Protein AF-0000000083257756 (afdb_homodimer)

Solvent-accessible surface area (backbone atoms only — not comparable to full-atom values): 11342 Å² total; per-residue (Å²): 94,25,42,33,39,52,36,60,43,96,88,67,47,74,39,34,37,35,38,31,44,44,38,65,85,50,61,92,63,40,44,35,52,24,33,16,52,46,39,35,53,54,15,42,52,51,23,34,37,69,72,38,74,39,78,57,47,75,48,68,46,92,77,52,36,35,40,35,41,32,60,56,86,82,60,53,69,69,39,36,52,52,41,49,51,43,51,52,33,38,50,46,22,50,49,52,49,27,74,77,38,52,90,43,29,48,80,43,76,120,93,25,42,32,39,51,35,62,44,97,88,67,48,76,38,36,37,35,39,32,44,45,39,64,85,52,60,90,63,39,42,36,51,23,33,17,52,47,39,34,53,54,17,42,52,51,22,34,37,70,74,39,75,38,79,57,48,75,48,68,46,92,78,52,35,34,40,35,40,32,59,57,87,80,60,54,69,70,38,36,52,51,42,46,51,42,52,52,32,39,49,46,23,50,49,53,50,26,73,79,39,52,90,43,32,46,81,43,77,120

pLDDT: mean 93.79, std 8.14, range [60.59, 98.88]

Foldseek 3Di:
DKEKEWDADPVGFTFWMKIFDLQQPDDDPLVVLSVQLCCLRVVLQVCLCVVLVFDWDWDADPSRGMIITGGDPPRDDPSSVVNRVSVVVSVVSNVVSCVVCVVNYDYHYD/DKEKEWDADPVGFTFWMKIFDLQQPDDPPLVVLSVQLCCLRVVLQVCLCVVLVFDWDWDADPSRGMIITGGDPPRDDPSSVVNRVSVVVSVVSNVVSCVVCVVNYDYHYD

Radius of gyration: 16.52 Å; Cα contacts (8 Å, |Δi|>4): 435; chains: 2; bounding box: 41×43×34 Å

Organism: NCBI:txid94136

Nearest PDB structures (foldseek):
  2idl-assembly1_A  TM=9.482E-01  e=4.234E-12  Streptococcus pneumoniae TIGR4
  7jvs-assembly1_D  TM=9.338E-01  e=6.218E-12  Staphylococcus aureus
  7kld-assembly1_B  TM=8.880E-01  e=2.894E-11  Staphylococcus aureus
  2g0j-assembly2_C  TM=8.989E-01  e=2.248E-10  Streptococcus mutans
  2g0i-assembly1_A  TM=9.006E-01  e=1.441E-09  Streptococcus mutans

Sequence (220 aa):
MIEVIEQRNSNGTIKGFQMSGHASSGPHGQDLVCAAASAVSFGTVNAIISMCECEPYIEQSEDGGFLKVSLPEQLSGERLNKAQTLLEGMFVSLETIERDYGQYINISKPMIEVIEQRNSNGTIKGFQMSGHASSGPHGQDLVCAAASAVSFGTVNAIISMCECEPYIEQSEDGGFLKVSLPEQLSGERLNKAQTLLEGMFVSLETIERDYGQYINISKP

Secondary structure (DSSP, 8-state):
-EEEEEEE-TTS-EEEEEEES-SS-SSTTHHHHHHHHHHHHHHHHHHHHHHS----EEEE-TTS-EEEEE--TT--HHHHHHHHHHHHHHHHHHHHHHHHHTTTEEEE--/-EEEEEEE-TTS-EEEEEEES-SS-SSTTHHHHHHHHHHHHHHHHHHHHHHS----EEEE-TTS-EEEEE--TT--HHHHHHHHHHHHHHHHHHHHHHHHHTTTEEEE--

Structure (mmCIF, N/CA/C/O backbone):
data_AF-0000000083257756-model_v1
#
loop_
_entity.id
_entity.type
_entity.pdbx_description
1 polymer 'Ribosomal processing cysteine protease Prp'
#
loop_
_atom_site.group_PDB
_atom_site.id
_atom_site.type_symbol
_atom_site.label_atom_id
_atom_site.label_alt_id
_atom_site.label_comp_id
_atom_site.label_asym_id
_atom_site.label_entity_id
_atom_site.label_seq_id
_atom_site.pdbx_PDB_ins_code
_atom_site.Cartn_x
_atom_site.Cartn_y
_atom_site.Cartn_z
_atom_site.occupancy
_atom_site.B_iso_or_equiv
_atom_site.auth_seq_id
_atom_site.auth_comp_id
_atom_site.auth_asym_id
_atom_site.auth_atom_id
_atom_site.pdbx_PDB_model_num
ATOM 1 N N . MET A 1 1 ? -12.102 -12.617 -10.578 1 90.69 1 MET A N 1
ATOM 2 C CA . MET A 1 1 ? -12.094 -11.164 -10.75 1 90.69 1 MET A CA 1
ATOM 3 C C . MET A 1 1 ? -12.211 -10.461 -9.398 1 90.69 1 MET A C 1
ATOM 5 O O . MET A 1 1 ? -13.062 -10.812 -8.586 1 90.69 1 MET A O 1
ATOM 9 N N . ILE A 1 2 ? -11.406 -9.578 -9.172 1 95 2 ILE A N 1
ATOM 10 C CA . ILE A 1 2 ? -11.453 -8.805 -7.93 1 95 2 ILE A CA 1
ATOM 11 C C . ILE A 1 2 ? -12.297 -7.555 -8.133 1 95 2 ILE A C 1
ATOM 13 O O . ILE A 1 2 ? -12.117 -6.824 -9.109 1 95 2 ILE A O 1
ATOM 17 N N . GLU A 1 3 ? -13.227 -7.324 -7.242 1 96.69 3 GLU A N 1
ATOM 18 C CA . GLU A 1 3 ? -14.047 -6.113 -7.25 1 96.69 3 GLU A CA 1
ATOM 19 C C . GLU A 1 3 ? -13.789 -5.262 -6.012 1 96.69 3 GLU A C 1
ATOM 21 O O . GLU A 1 3 ? -13.852 -5.758 -4.887 1 96.69 3 GLU A O 1
ATOM 26 N N . VAL A 1 4 ? -13.5 -4 -6.277 1 98.5 4 VAL A N 1
ATOM 27 C CA . VAL A 1 4 ? -13.312 -3.057 -5.18 1 98.5 4 VAL A CA 1
ATOM 28 C C . VAL A 1 4 ? -14.297 -1.896 -5.32 1 98.5 4 VAL A C 1
ATOM 30 O O . VAL A 1 4 ? -14.383 -1.274 -6.383 1 98.5 4 VAL A O 1
ATOM 33 N N . ILE A 1 5 ? -14.977 -1.598 -4.234 1 98.69 5 ILE A N 1
ATOM 34 C CA . ILE A 1 5 ? -15.953 -0.513 -4.238 1 98.69 5 ILE A CA 1
ATOM 35 C C . ILE A 1 5 ? -15.578 0.524 -3.184 1 98.69 5 ILE A C 1
ATOM 37 O O . ILE A 1 5 ? -15.484 0.207 -1.995 1 98.69 5 ILE A O 1
ATOM 41 N N . GLU A 1 6 ? -15.336 1.686 -3.648 1 98.75 6 GLU A N 1
ATOM 42 C CA . GLU A 1 6 ? -15.062 2.805 -2.752 1 98.75 6 GLU A CA 1
ATOM 43 C C . GLU A 1 6 ? -16.359 3.352 -2.143 1 98.75 6 GLU A C 1
ATOM 45 O O . GLU A 1 6 ? -17.375 3.469 -2.828 1 98.75 6 GLU A O 1
ATOM 50 N N . GLN A 1 7 ? -16.312 3.656 -0.86 1 98.12 7 GLN A N 1
ATOM 51 C CA . GLN A 1 7 ? -17.438 4.301 -0.183 1 98.12 7 GLN A CA 1
ATOM 52 C C . GLN A 1 7 ? -17.031 5.668 0.364 1 98.12 7 GLN A C 1
ATOM 54 O O . GLN A 1 7 ? -16.078 5.781 1.12 1 98.12 7 GLN A O 1
ATOM 59 N N . ARG A 1 8 ? -17.828 6.648 0.07 1 97.19 8 ARG A N 1
ATOM 60 C CA . ARG A 1 8 ? -17.531 8.008 0.504 1 97.19 8 ARG A CA 1
ATOM 61 C C . ARG A 1 8 ? -18.688 8.602 1.297 1 97.19 8 ARG A C 1
ATOM 63 O O . ARG A 1 8 ? -19.844 8.266 1.061 1 97.19 8 ARG A O 1
ATOM 70 N N . ASN A 1 9 ? -18.312 9.484 2.197 1 95.88 9 ASN A N 1
ATOM 71 C CA . ASN A 1 9 ? -19.297 10.305 2.898 1 95.88 9 ASN A CA 1
ATOM 72 C C . ASN A 1 9 ? -19.844 11.406 1.999 1 95.88 9 ASN A C 1
ATOM 74 O O . ASN A 1 9 ? -19.344 11.633 0.897 1 95.88 9 ASN A O 1
ATOM 78 N N . SER A 1 10 ? -20.859 12.031 2.527 1 94.25 10 SER A N 1
ATOM 79 C CA . SER A 1 10 ? -21.516 13.094 1.768 1 94.25 10 SER A CA 1
ATOM 80 C C . SER A 1 10 ? -20.547 14.25 1.504 1 94.25 10 SER A C 1
ATOM 82 O O . SER A 1 10 ? -20.688 14.961 0.505 1 94.25 10 SER A O 1
ATOM 84 N N . ASN A 1 11 ? -19.562 14.43 2.33 1 92.62 11 ASN A N 1
ATOM 85 C CA . ASN A 1 11 ? -18.625 15.523 2.174 1 92.62 11 ASN A CA 1
ATOM 86 C C . ASN A 1 11 ? -17.453 15.141 1.265 1 92.62 11 ASN A C 1
ATOM 88 O O . ASN A 1 11 ? -16.5 15.906 1.103 1 92.62 11 ASN A O 1
ATOM 92 N N . GLY A 1 12 ? -17.453 13.898 0.764 1 94.44 12 GLY A N 1
ATOM 93 C CA . GLY A 1 12 ? -16.469 13.5 -0.242 1 94.44 12 GLY A CA 1
ATOM 94 C C . GLY A 1 12 ? -15.32 12.703 0.328 1 94.44 12 GLY A C 1
ATOM 95 O O . GLY A 1 12 ? -14.492 12.18 -0.42 1 94.44 12 GLY A O 1
ATOM 96 N N . THR A 1 13 ? -15.258 12.578 1.686 1 95.75 13 THR A N 1
ATOM 97 C CA . THR A 1 13 ? -14.172 11.812 2.287 1 95.75 13 THR A CA 1
ATOM 98 C C . THR A 1 13 ? -14.453 10.312 2.203 1 95.75 13 THR A C 1
ATOM 100 O O . THR A 1 13 ? -15.617 9.898 2.182 1 95.75 13 THR A O 1
ATOM 103 N N . ILE A 1 14 ? -13.391 9.586 2.133 1 98.12 14 ILE A N 1
ATOM 104 C CA . ILE A 1 14 ? -13.555 8.141 2.059 1 98.12 14 ILE A CA 1
ATOM 105 C C . ILE A 1 14 ? -14.016 7.605 3.412 1 98.12 14 ILE A C 1
ATOM 107 O O . ILE A 1 14 ? -13.367 7.828 4.434 1 98.12 14 ILE A O 1
ATOM 111 N N . LYS A 1 15 ? -15.102 6.887 3.387 1 97.62 15 LYS A N 1
ATOM 112 C CA . LYS A 1 15 ? -15.664 6.27 4.582 1 97.62 15 LYS A CA 1
ATOM 113 C C . LYS A 1 15 ? -15.148 4.848 4.762 1 97.62 15 LYS A C 1
ATOM 115 O O . LYS A 1 15 ? -15.047 4.355 5.891 1 97.62 15 LYS A O 1
ATOM 120 N N . GLY A 1 16 ? -14.883 4.199 3.643 1 98.31 16 GLY A N 1
ATOM 121 C CA . GLY A 1 16 ? -14.453 2.811 3.635 1 98.31 16 GLY A CA 1
ATOM 122 C C . GLY A 1 16 ? -14.414 2.207 2.244 1 98.31 16 GLY A C 1
ATOM 123 O O . GLY A 1 16 ? -14.336 2.93 1.249 1 98.31 16 GLY A O 1
ATOM 124 N N . PHE A 1 17 ? -14.344 0.874 2.201 1 98.75 17 PHE A N 1
ATOM 125 C CA . PHE A 1 17 ? -14.336 0.151 0.936 1 98.75 17 PHE A CA 1
ATOM 126 C C . PHE A 1 17 ? -14.727 -1.307 1.142 1 98.75 17 PHE A C 1
ATOM 128 O O . PHE A 1 17 ? -14.789 -1.783 2.275 1 98.75 17 PHE A O 1
ATOM 135 N N . GLN A 1 18 ? -15.008 -1.915 0.053 1 98.19 18 GLN A N 1
ATOM 136 C CA . GLN A 1 18 ? -15.227 -3.357 0.021 1 98.19 18 GLN A CA 1
ATOM 137 C C . GLN A 1 18 ? -14.438 -4.008 -1.113 1 98.19 18 GLN A C 1
ATOM 139 O O . GLN A 1 18 ? -14.273 -3.418 -2.182 1 98.19 18 GLN A O 1
ATOM 144 N N . MET A 1 19 ? -14 -5.184 -0.877 1 97.62 19 MET A N 1
ATOM 145 C CA . MET A 1 19 ? -13.258 -5.965 -1.863 1 97.62 19 MET A CA 1
ATOM 146 C C . MET A 1 19 ? -13.727 -7.414 -1.88 1 97.62 19 MET A C 1
ATOM 148 O O . MET A 1 19 ? -13.945 -8.016 -0.825 1 97.62 19 MET A O 1
ATOM 152 N N . SER A 1 20 ? -13.938 -7.949 -3.035 1 95.44 20 SER A N 1
ATOM 153 C CA . SER A 1 20 ? -14.328 -9.344 -3.195 1 95.44 20 SER A CA 1
ATOM 154 C C . SER A 1 20 ? -13.609 -9.992 -4.375 1 95.44 20 SER A C 1
ATOM 156 O O . SER A 1 20 ? -13.07 -9.297 -5.238 1 95.44 20 SER A O 1
ATOM 158 N N . GLY A 1 21 ? -13.492 -11.398 -4.289 1 92.69 21 GLY A N 1
ATOM 159 C CA . GLY A 1 21 ? -12.945 -12.141 -5.414 1 92.69 21 GLY A CA 1
ATOM 160 C C . GLY A 1 21 ? -11.438 -12.289 -5.359 1 92.69 21 GLY A C 1
ATOM 161 O O . GLY A 1 21 ? -10.812 -12.695 -6.344 1 92.69 21 GLY A O 1
ATOM 162 N N . HIS A 1 22 ? -10.82 -11.938 -4.293 1 88.81 22 HIS A N 1
ATOM 163 C CA . HIS A 1 22 ? -9.367 -11.945 -4.199 1 88.81 22 HIS A CA 1
ATOM 164 C C . HIS A 1 22 ? -8.859 -13.258 -3.6 1 88.81 22 HIS A C 1
ATOM 166 O O . HIS A 1 22 ? -7.66 -13.414 -3.365 1 88.81 22 HIS A O 1
ATOM 172 N N . ALA A 1 23 ? -9.867 -14.188 -3.322 1 82 23 ALA A N 1
ATOM 173 C CA . ALA A 1 23 ? -9.414 -15.492 -2.848 1 82 23 ALA A CA 1
ATOM 174 C C . ALA A 1 23 ? -8.922 -16.359 -4.008 1 82 23 ALA A C 1
ATOM 176 O O . ALA A 1 23 ? -9.422 -16.25 -5.129 1 82 23 ALA A O 1
ATOM 177 N N . SER A 1 24 ? -7.625 -16.891 -4.109 1 64.44 24 SER A N 1
ATOM 178 C CA . SER A 1 24 ? -6.625 -17.5 -4.984 1 64.44 24 SER A CA 1
ATOM 179 C C . SER A 1 24 ? -7.266 -18.469 -5.969 1 64.44 24 SER A C 1
ATOM 181 O O . SER A 1 24 ? -6.57 -19.094 -6.773 1 64.44 24 SER A O 1
ATOM 183 N N . SER A 1 25 ? -8.484 -18.766 -6.055 1 60.91 25 SER A N 1
ATOM 184 C CA . SER A 1 25 ? -8.867 -19.906 -6.891 1 60.91 25 SER A CA 1
ATOM 185 C C . SER A 1 25 ? -8.945 -19.5 -8.359 1 60.91 25 SER A C 1
ATOM 187 O O . SER A 1 25 ? -9.453 -20.266 -9.188 1 60.91 25 SER A O 1
ATOM 189 N N . GLY A 1 26 ? -8.047 -18.594 -8.672 1 60.66 26 GLY A N 1
ATOM 190 C CA . GLY A 1 26 ? -8.391 -18.188 -10.031 1 60.66 26 GLY A CA 1
ATOM 191 C C . GLY A 1 26 ? -7.355 -18.594 -11.055 1 60.66 26 GLY A C 1
ATOM 192 O O . GLY A 1 26 ? -6.449 -19.375 -10.758 1 60.66 26 GLY A O 1
ATOM 193 N N . PRO A 1 27 ? -7.629 -18.391 -12.312 1 66.56 27 PRO A N 1
ATOM 194 C CA . PRO A 1 27 ? -6.734 -18.656 -13.438 1 66.56 27 PRO A CA 1
ATOM 195 C C . PRO A 1 27 ? -5.312 -18.156 -13.195 1 66.56 27 PRO A C 1
ATOM 197 O O . PRO A 1 27 ? -5.07 -17.406 -12.25 1 66.56 27 PRO A O 1
ATOM 200 N N . HIS A 1 28 ? -4.465 -18.641 -14.062 1 66 28 HIS A N 1
ATOM 201 C CA . HIS A 1 28 ? -3.064 -18.25 -14 1 66 28 HIS A CA 1
ATOM 202 C C . HIS A 1 28 ? -2.93 -16.719 -13.961 1 66 28 HIS A C 1
ATOM 204 O O . HIS A 1 28 ? -3.541 -16.016 -14.766 1 66 28 HIS A O 1
ATOM 210 N N . GLY A 1 29 ? -2.207 -16.125 -13.117 1 77.19 29 GLY A N 1
ATOM 211 C CA . GLY A 1 29 ? -1.964 -14.695 -13.023 1 77.19 29 GLY A CA 1
ATOM 212 C C . GLY A 1 29 ? -2.873 -14 -12.023 1 77.19 29 GLY A C 1
ATOM 213 O O . GLY A 1 29 ? -2.539 -12.93 -11.508 1 77.19 29 GLY A O 1
ATOM 214 N N . GLN A 1 30 ? -3.994 -14.656 -11.93 1 86.75 30 GLN A N 1
ATOM 215 C CA . GLN A 1 30 ? -4.93 -14.023 -11 1 86.75 30 GLN A CA 1
ATOM 216 C C . GLN A 1 30 ? -4.395 -14.055 -9.57 1 86.75 30 GLN A C 1
ATOM 218 O O . GLN A 1 30 ? -4.629 -13.125 -8.797 1 86.75 30 GLN A O 1
ATOM 223 N N . ASP A 1 31 ? -3.613 -15.094 -9.352 1 89.94 31 ASP A N 1
ATOM 224 C CA . ASP A 1 31 ? -3.053 -15.242 -8.008 1 89.94 31 ASP A CA 1
ATOM 225 C C . ASP A 1 31 ? -2.094 -14.102 -7.684 1 89.94 31 ASP A C 1
ATOM 227 O O . ASP A 1 31 ? -2.027 -13.641 -6.543 1 89.94 31 ASP A O 1
ATOM 231 N N . LEU A 1 32 ? -1.397 -13.586 -8.742 1 91.38 32 LEU A N 1
ATOM 232 C CA . LEU A 1 32 ? -0.468 -12.477 -8.547 1 91.38 32 LEU A CA 1
ATOM 233 C C . LEU A 1 32 ? -1.219 -11.188 -8.258 1 91.38 32 LEU A C 1
ATOM 235 O O . LEU A 1 32 ? -0.825 -10.414 -7.375 1 91.38 32 LEU A O 1
ATOM 239 N N . VAL A 1 33 ? -2.301 -10.992 -9.008 1 94.62 33 VAL A N 1
ATOM 240 C CA . VAL A 1 33 ? -3.098 -9.781 -8.844 1 94.62 33 VAL A CA 1
ATOM 241 C C . VAL A 1 33 ? -3.814 -9.812 -7.496 1 94.62 33 VAL A C 1
ATOM 243 O O . VAL A 1 33 ? -3.908 -8.789 -6.812 1 94.62 33 VAL A O 1
ATOM 246 N N . CYS A 1 34 ? -4.246 -10.953 -7.098 1 94.56 34 CYS A N 1
ATOM 247 C CA . CYS A 1 34 ? -4.859 -11.102 -5.785 1 94.56 34 CYS A CA 1
ATOM 248 C C . CYS A 1 34 ? -3.871 -10.766 -4.676 1 94.56 34 CYS A C 1
ATOM 250 O O . CYS A 1 34 ? -4.215 -10.055 -3.727 1 94.56 34 CYS A O 1
ATOM 252 N N . ALA A 1 35 ? -2.668 -11.328 -4.773 1 93.69 35 ALA A N 1
ATOM 253 C CA . ALA A 1 35 ? -1.633 -11.047 -3.783 1 93.69 35 ALA A CA 1
ATOM 254 C C . ALA A 1 35 ? -1.337 -9.555 -3.705 1 93.69 35 ALA A C 1
ATOM 256 O O . ALA A 1 35 ? -1.219 -9 -2.611 1 93.69 35 ALA A O 1
ATOM 257 N N . ALA A 1 36 ? -1.233 -8.922 -4.855 1 95.81 36 ALA A N 1
ATOM 258 C CA . ALA A 1 36 ? -0.97 -7.484 -4.941 1 95.81 36 ALA A CA 1
ATOM 259 C C . ALA A 1 36 ? -2.09 -6.68 -4.285 1 95.81 36 ALA A C 1
ATOM 261 O O . ALA A 1 36 ? -1.841 -5.875 -3.389 1 95.81 36 ALA A O 1
ATOM 262 N N . ALA A 1 37 ? -3.307 -6.926 -4.691 1 97.31 37 ALA A N 1
ATOM 263 C CA . ALA A 1 37 ? -4.457 -6.184 -4.188 1 97.31 37 ALA A CA 1
ATOM 264 C C . ALA A 1 37 ? -4.648 -6.418 -2.691 1 97.31 37 ALA A C 1
ATOM 266 O O . ALA A 1 37 ? -4.961 -5.488 -1.946 1 97.31 37 ALA A O 1
ATOM 267 N N . SER A 1 38 ? -4.453 -7.641 -2.215 1 96.12 38 SER A N 1
ATOM 268 C CA . SER A 1 38 ? -4.59 -7.965 -0.798 1 96.12 38 SER A CA 1
ATOM 269 C C . SER A 1 38 ? -3.533 -7.25 0.037 1 96.12 38 SER A C 1
ATOM 271 O O . SER A 1 38 ? -3.84 -6.699 1.097 1 96.12 38 SER A O 1
ATOM 273 N N . ALA A 1 39 ? -2.338 -7.262 -0.448 1 97.38 39 ALA A N 1
ATOM 274 C CA . ALA A 1 39 ? -1.254 -6.609 0.281 1 97.38 39 ALA A CA 1
ATOM 275 C C . ALA A 1 39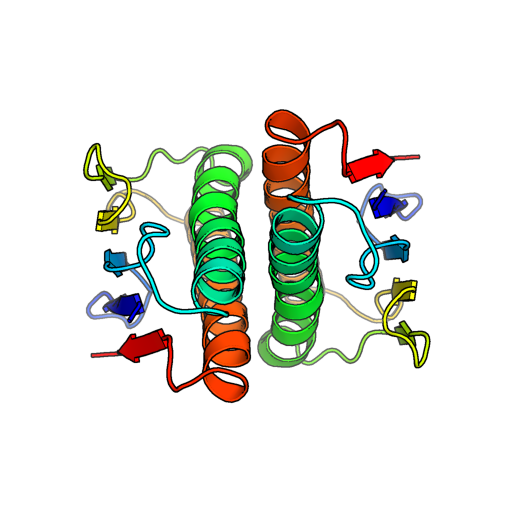 ? -1.511 -5.113 0.423 1 97.38 39 ALA A C 1
ATOM 277 O O . ALA A 1 39 ? -1.292 -4.539 1.492 1 97.38 39 ALA A O 1
ATOM 278 N N . VAL A 1 40 ? -1.993 -4.504 -0.634 1 98.62 40 VAL A N 1
ATOM 279 C CA . VAL A 1 40 ? -2.283 -3.072 -0.625 1 98.62 40 VAL A CA 1
ATOM 280 C C . VAL A 1 40 ? -3.438 -2.785 0.332 1 98.62 40 VAL A C 1
ATOM 282 O O . VAL A 1 40 ? -3.338 -1.906 1.191 1 98.62 40 VAL A O 1
ATOM 285 N N . SER A 1 41 ? -4.516 -3.541 0.27 1 98.44 41 SER A N 1
ATOM 286 C CA . SER A 1 41 ? -5.723 -3.27 1.047 1 98.44 41 SER A CA 1
ATOM 287 C C . SER A 1 41 ? -5.52 -3.615 2.518 1 98.44 41 SER A C 1
ATOM 289 O O . SER A 1 41 ? -5.75 -2.779 3.395 1 98.44 41 SER A O 1
ATOM 291 N N . PHE A 1 42 ? -5.004 -4.828 2.822 1 97.44 42 PHE A N 1
ATOM 292 C CA . PHE A 1 42 ? -4.785 -5.223 4.207 1 97.44 42 PHE A CA 1
ATOM 293 C C . PHE A 1 42 ? -3.668 -4.391 4.836 1 97.44 42 PHE A C 1
ATOM 295 O O . PHE A 1 42 ? -3.736 -4.043 6.016 1 97.44 42 PHE A O 1
ATOM 302 N N . GLY A 1 43 ? -2.684 -4.172 4.043 1 98.38 43 GLY A N 1
ATOM 303 C CA . GLY A 1 43 ? -1.617 -3.312 4.535 1 98.38 43 GLY A CA 1
ATOM 304 C C . GLY A 1 43 ? -2.105 -1.941 4.965 1 98.38 43 GLY A C 1
ATOM 305 O O . GLY A 1 43 ? -1.698 -1.432 6.008 1 98.38 43 GLY A O 1
ATOM 306 N N . THR A 1 44 ? -2.939 -1.328 4.129 1 98.81 44 THR A N 1
ATOM 307 C CA . THR A 1 44 ? -3.488 -0.015 4.449 1 98.81 44 THR A CA 1
ATOM 308 C C . THR A 1 44 ? -4.328 -0.075 5.723 1 98.81 44 THR A C 1
ATOM 310 O O . THR A 1 44 ? -4.23 0.805 6.578 1 98.81 44 THR A O 1
ATOM 313 N N . VAL A 1 45 ? -5.129 -1.087 5.898 1 98.56 45 VAL A N 1
ATOM 314 C CA . VAL A 1 45 ? -5.957 -1.243 7.09 1 98.56 45 VAL A CA 1
ATOM 315 C C . VAL A 1 45 ? -5.066 -1.353 8.328 1 98.56 45 VAL A C 1
ATOM 317 O O . VAL A 1 45 ? -5.312 -0.694 9.336 1 98.56 45 VAL A O 1
ATOM 320 N N . ASN A 1 46 ? -4.031 -2.143 8.258 1 98.25 46 ASN A N 1
ATOM 321 C CA . ASN A 1 46 ? -3.105 -2.281 9.375 1 98.25 46 ASN A CA 1
ATOM 322 C C . ASN A 1 46 ? -2.402 -0.963 9.688 1 98.25 46 ASN A C 1
ATOM 324 O O . ASN A 1 46 ? -2.139 -0.654 10.852 1 98.25 46 ASN A O 1
ATOM 328 N N . ALA A 1 47 ? -2.051 -0.235 8.602 1 98.69 47 ALA A N 1
ATOM 329 C CA . ALA A 1 47 ? -1.438 1.076 8.797 1 98.69 47 ALA A CA 1
ATOM 330 C C . ALA A 1 47 ? -2.385 2.02 9.531 1 98.69 47 ALA A C 1
ATOM 332 O O . ALA A 1 47 ? -1.968 2.758 10.43 1 98.69 47 ALA A O 1
ATOM 333 N N . ILE A 1 48 ? -3.652 2.014 9.172 1 98.62 48 ILE A N 1
ATOM 334 C CA . ILE A 1 48 ? -4.645 2.865 9.82 1 98.62 48 ILE A CA 1
ATOM 335 C C . ILE A 1 48 ? -4.754 2.498 11.297 1 98.62 48 ILE A C 1
ATOM 337 O O . ILE A 1 48 ? -4.766 3.377 12.164 1 98.62 48 ILE A O 1
ATOM 341 N N . ILE A 1 49 ? -4.812 1.203 11.594 1 98.19 49 ILE A N 1
ATOM 342 C CA . ILE A 1 49 ? -4.934 0.728 12.969 1 98.19 49 ILE A CA 1
ATOM 343 C C . ILE A 1 49 ? -3.725 1.187 13.781 1 98.19 49 ILE A C 1
ATOM 345 O O . ILE A 1 49 ? -3.873 1.703 14.891 1 98.19 49 ILE A O 1
ATOM 349 N N . SER A 1 50 ? -2.592 1.04 13.234 1 97.5 50 SER A N 1
ATOM 350 C CA . SER A 1 50 ? -1.364 1.277 13.984 1 97.5 50 SER A CA 1
ATOM 351 C C . SER A 1 50 ? -1.045 2.768 14.07 1 97.5 50 SER A C 1
ATOM 353 O O . SER A 1 50 ? -0.614 3.258 15.109 1 97.5 50 SER A O 1
ATOM 355 N N . MET A 1 51 ? -1.276 3.506 13 1 97.5 51 MET A N 1
ATOM 356 C CA . MET A 1 51 ? -0.785 4.879 12.906 1 97.5 51 MET A CA 1
ATOM 357 C C . MET A 1 51 ? -1.852 5.871 13.352 1 97.5 51 MET A C 1
ATOM 359 O O . MET A 1 51 ? -1.532 6.98 13.781 1 97.5 51 MET A O 1
ATOM 363 N N . CYS A 1 52 ? -3.096 5.539 13.156 1 96.94 52 CYS A N 1
ATOM 364 C CA . CYS A 1 52 ? -4.172 6.477 13.461 1 96.94 52 CYS A CA 1
ATOM 365 C C . CYS A 1 52 ? -4.805 6.16 14.812 1 96.94 52 CYS A C 1
ATOM 367 O O . CYS A 1 52 ? -5.715 6.863 15.25 1 96.94 52 CYS A O 1
ATOM 369 N N . GLU A 1 53 ? -4.332 5.082 15.43 1 91.94 53 GLU A N 1
ATOM 370 C CA . GLU A 1 53 ? -4.914 4.648 16.703 1 91.94 53 GLU A CA 1
ATOM 371 C C . GLU A 1 53 ? -6.43 4.523 16.594 1 91.94 53 GLU A C 1
ATOM 373 O O . GLU A 1 53 ? -7.16 5.051 17.438 1 91.94 53 GLU A O 1
ATOM 378 N N . CYS A 1 54 ? -6.809 3.93 15.508 1 92.12 54 CYS A N 1
ATOM 379 C CA . CYS A 1 54 ? -8.211 3.752 15.141 1 92.12 54 CYS A CA 1
ATOM 380 C C . CYS A 1 54 ? -8.516 2.287 14.852 1 92.12 54 CYS A C 1
ATOM 382 O O . CYS A 1 54 ? -7.723 1.596 14.219 1 92.12 54 CYS A O 1
ATOM 384 N N . GLU A 1 55 ? -9.594 1.828 15.406 1 95.69 55 GLU A N 1
ATOM 385 C CA . GLU A 1 55 ? -10.07 0.494 15.062 1 95.69 55 GLU A CA 1
ATOM 386 C C . GLU A 1 55 ? -11.234 0.563 14.07 1 95.69 55 GLU A C 1
ATOM 388 O O . GLU A 1 55 ? -12.375 0.786 14.469 1 95.69 55 GLU A O 1
ATOM 393 N N . PRO A 1 56 ? -10.922 0.431 12.797 1 98.06 56 PRO A N 1
ATOM 394 C CA . PRO A 1 56 ? -12.023 0.423 11.836 1 98.06 56 PRO A CA 1
ATOM 395 C C . PRO A 1 56 ? -12.969 -0.758 12.031 1 98.06 56 PRO A C 1
ATOM 397 O O . PRO A 1 56 ? -12.617 -1.737 12.695 1 98.06 56 PRO A O 1
ATOM 400 N N . TYR A 1 57 ? -14.148 -0.611 11.453 1 98.12 57 TYR A N 1
ATOM 401 C CA . TYR A 1 57 ? -15.039 -1.763 11.336 1 98.12 57 TYR A CA 1
ATOM 402 C C . TYR A 1 57 ? -14.617 -2.662 10.18 1 98.12 57 TYR A C 1
ATOM 404 O O . TYR A 1 57 ? -14.477 -2.199 9.047 1 98.12 57 TYR A O 1
ATOM 412 N N . ILE A 1 58 ? -14.422 -3.92 10.5 1 97.88 58 ILE A N 1
ATOM 413 C CA . ILE A 1 58 ? -13.93 -4.844 9.484 1 97.88 58 ILE A CA 1
ATOM 414 C C . ILE A 1 58 ? -14.852 -6.055 9.398 1 97.88 58 ILE A C 1
ATOM 416 O O . ILE A 1 58 ? -15.141 -6.703 10.414 1 97.88 58 ILE A O 1
ATOM 420 N N . GLU A 1 59 ? -15.383 -6.293 8.258 1 97.25 59 GLU A N 1
ATOM 421 C CA . GLU A 1 59 ? -16.094 -7.523 7.926 1 97.25 59 GLU A CA 1
ATOM 422 C C . GLU A 1 59 ? -15.328 -8.344 6.895 1 97.25 59 GLU A C 1
ATOM 424 O O . GLU A 1 59 ? -14.992 -7.844 5.82 1 97.25 59 GLU A O 1
ATOM 429 N N . GLN A 1 60 ? -15.023 -9.555 7.25 1 94.62 60 GLN A N 1
ATOM 430 C CA . GLN A 1 60 ? -14.266 -10.414 6.348 1 94.62 60 GLN A CA 1
ATOM 431 C C . GLN A 1 60 ? -14.82 -11.836 6.352 1 94.62 60 GLN A C 1
ATOM 433 O O . GLN A 1 60 ? -15.234 -12.344 7.395 1 94.62 60 GLN A O 1
ATOM 438 N N . SE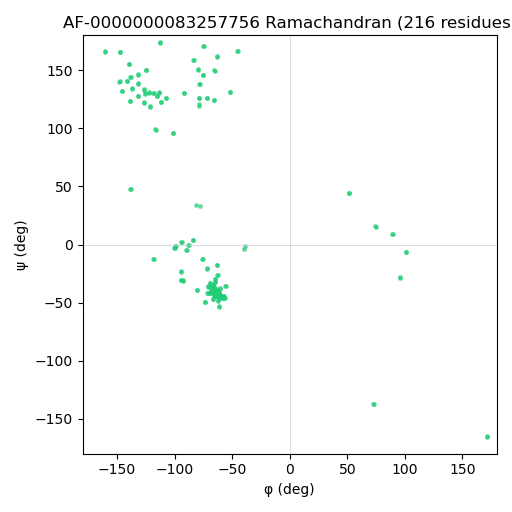R A 1 61 ? -14.766 -12.422 5.16 1 90.81 61 SER A N 1
ATOM 439 C CA . SER A 1 61 ? -15.18 -13.82 5.082 1 90.81 61 SER A CA 1
ATOM 440 C C . SER A 1 61 ? -14.039 -14.758 5.461 1 90.81 61 SER A C 1
ATOM 442 O O . SER A 1 61 ? -12.867 -14.414 5.297 1 90.81 61 SER A O 1
ATOM 444 N N . GLU A 1 62 ? -14.328 -15.961 5.844 1 81.69 62 GLU A N 1
ATOM 445 C CA . GLU A 1 62 ? -13.344 -16.938 6.293 1 81.69 62 GLU A CA 1
ATOM 446 C C . GLU A 1 62 ? -12.469 -17.406 5.137 1 81.69 62 GLU A C 1
ATOM 448 O O . GLU A 1 62 ? -11.281 -17.688 5.324 1 81.69 62 GLU A O 1
ATOM 453 N N . ASP A 1 63 ? -13.086 -17.453 3.963 1 79.38 63 ASP A N 1
ATOM 454 C CA . ASP A 1 63 ? -12.359 -17.969 2.812 1 79.38 63 ASP A CA 1
ATOM 455 C C . ASP A 1 63 ? -11.5 -16.891 2.164 1 79.38 63 ASP A C 1
ATOM 457 O O . ASP A 1 63 ? -10.789 -17.156 1.193 1 79.38 63 ASP A O 1
ATOM 461 N N . GLY A 1 64 ? -11.477 -15.766 2.729 1 76.38 64 GLY A N 1
ATOM 462 C CA . GLY A 1 64 ? -10.648 -14.672 2.238 1 76.38 64 GLY A CA 1
ATOM 463 C C . GLY A 1 64 ? -11.188 -14.031 0.975 1 76.38 64 GLY A C 1
ATOM 464 O O . GLY A 1 64 ? -10.477 -13.289 0.297 1 76.38 64 GLY A O 1
ATOM 465 N N . GLY A 1 65 ? -12.391 -14.25 0.644 1 86.56 65 GLY A N 1
ATOM 466 C CA . GLY A 1 65 ? -12.914 -13.773 -0.627 1 86.56 65 GLY A CA 1
ATOM 467 C C . GLY A 1 65 ? -13.711 -12.492 -0.501 1 86.56 65 GLY A C 1
ATOM 468 O O . GLY A 1 65 ? -14.273 -12.008 -1.486 1 86.56 65 GLY A O 1
ATOM 469 N N . PHE A 1 66 ? -13.836 -12.023 0.77 1 95.38 66 PHE A N 1
ATOM 470 C CA . PHE A 1 66 ? -14.617 -10.82 1.003 1 95.38 66 PHE A CA 1
ATOM 471 C C . PHE A 1 66 ? -14.023 -9.992 2.137 1 95.38 66 PHE A C 1
ATOM 473 O O . PHE A 1 66 ? -13.672 -10.539 3.188 1 95.38 66 PHE A O 1
ATOM 480 N N . LEU A 1 67 ? -13.836 -8.664 1.965 1 97.31 67 LEU A N 1
ATOM 481 C CA . LEU A 1 67 ? -13.344 -7.699 2.939 1 97.31 67 LEU A CA 1
ATOM 482 C C . LEU A 1 67 ? -14.133 -6.395 2.857 1 97.31 67 LEU A C 1
ATOM 484 O O . LEU A 1 67 ? -14.281 -5.816 1.776 1 97.31 67 LEU A O 1
ATOM 488 N N . LYS A 1 68 ? -14.711 -5.945 3.898 1 98.56 68 LYS A N 1
ATOM 489 C CA . LYS A 1 68 ? -15.367 -4.645 4.023 1 98.56 68 LYS A CA 1
ATOM 490 C C . LYS A 1 68 ? -14.82 -3.865 5.215 1 98.56 68 LYS A C 1
ATOM 492 O O . LYS A 1 68 ? -14.742 -4.395 6.328 1 98.56 68 LYS A O 1
ATOM 497 N N . VAL A 1 69 ? -14.445 -2.656 5.02 1 98.62 69 VAL A N 1
ATOM 498 C CA . VAL A 1 69 ? -13.836 -1.821 6.047 1 98.62 69 VAL A CA 1
ATOM 499 C C . VAL A 1 69 ? -14.523 -0.46 6.086 1 98.62 69 VAL A C 1
ATOM 501 O O . VAL A 1 69 ? -14.812 0.126 5.039 1 98.62 69 VAL A O 1
ATOM 504 N N . SER A 1 70 ? -14.773 0.063 7.262 1 98.44 70 SER A N 1
ATOM 505 C CA . SER A 1 70 ? -15.312 1.411 7.41 1 98.44 70 SER A CA 1
ATOM 506 C C . SER A 1 70 ? -14.68 2.131 8.594 1 98.44 70 SER A C 1
ATOM 508 O O . SER A 1 70 ? -14.461 1.531 9.648 1 98.44 70 SER A O 1
ATOM 510 N N . LEU A 1 71 ? -14.438 3.369 8.383 1 98.19 71 LEU A N 1
ATOM 511 C CA . LEU A 1 71 ? -13.891 4.188 9.461 1 98.19 71 LEU A CA 1
ATOM 512 C C . LEU A 1 71 ? -14.977 4.52 10.484 1 98.19 71 LEU A C 1
ATOM 514 O O . LEU A 1 71 ? -16.125 4.742 10.125 1 98.19 71 LEU A O 1
ATOM 518 N N . PRO A 1 72 ? -14.555 4.602 11.781 1 96.44 72 PRO A N 1
ATOM 519 C CA . PRO A 1 72 ? -15.516 5.066 12.781 1 96.44 72 PRO A CA 1
ATOM 520 C C . PRO A 1 72 ? -15.93 6.523 12.57 1 96.44 72 PRO A C 1
ATOM 522 O O . PRO A 1 72 ? -15.109 7.348 12.156 1 96.44 72 PRO A O 1
ATOM 525 N N . GLU A 1 73 ? -17.078 6.859 12.938 1 90.94 73 GLU A N 1
ATOM 526 C CA . GL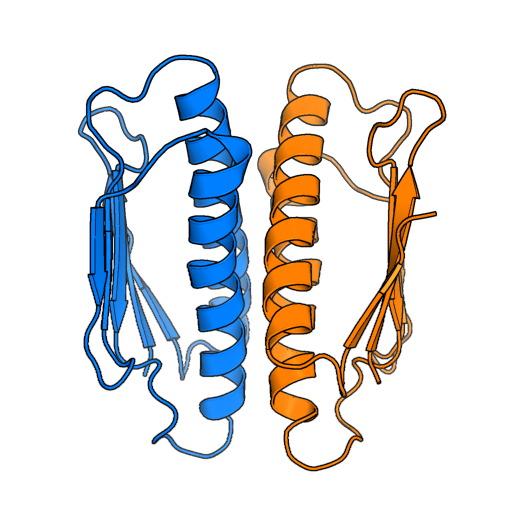U A 1 73 ? -17.609 8.195 12.727 1 90.94 73 GLU A CA 1
ATOM 527 C C . GLU A 1 73 ? -16.938 9.219 13.633 1 90.94 73 GLU A C 1
ATOM 529 O O . GLU A 1 73 ? -16.875 10.406 13.305 1 90.94 73 GLU A O 1
ATOM 534 N N . GLN A 1 74 ? -16.359 8.797 14.656 1 90.5 74 GLN A N 1
ATOM 535 C CA . GLN A 1 74 ? -15.812 9.719 15.648 1 90.5 74 GLN A CA 1
ATOM 536 C C . GLN A 1 74 ? -14.367 10.078 15.336 1 90.5 74 GLN A C 1
ATOM 538 O O . GLN A 1 74 ? -13.773 10.93 16 1 90.5 74 GLN A O 1
ATOM 543 N N . LEU A 1 75 ? -13.859 9.445 14.344 1 92.44 75 LEU A N 1
ATOM 544 C CA . LEU A 1 75 ? -12.492 9.766 13.961 1 92.44 75 LEU A CA 1
ATOM 545 C C . LEU A 1 75 ? -12.398 11.195 13.43 1 92.44 75 LEU A C 1
ATOM 547 O O . LEU A 1 75 ? -13.211 11.602 12.594 1 92.44 75 LEU A O 1
ATOM 551 N N . SER A 1 76 ? -11.523 12.008 14.016 1 91.5 76 SER A N 1
ATOM 552 C CA . SER A 1 76 ? -11.438 13.406 13.609 1 91.5 76 SER A CA 1
ATOM 553 C C . SER A 1 76 ? -10.008 13.938 13.727 1 91.5 76 SER A C 1
ATOM 555 O O . SER A 1 76 ? -9.117 13.219 14.18 1 91.5 76 SER A O 1
ATOM 557 N N . GLY A 1 77 ? -9.758 15.117 13.102 1 94.12 77 GLY A N 1
ATOM 558 C CA . GLY A 1 77 ? -8.484 15.797 13.25 1 94.12 77 GLY A CA 1
ATOM 559 C C . GLY A 1 77 ? -7.352 15.117 12.508 1 94.12 77 GLY A C 1
ATOM 560 O O . GLY A 1 77 ? -7.512 14.711 11.352 1 94.12 77 GLY A O 1
ATOM 561 N N . GLU A 1 78 ? -6.285 15.062 13.195 1 95.06 78 GLU A N 1
ATOM 562 C CA . GLU A 1 78 ? -5.062 14.555 12.578 1 95.06 78 GLU A CA 1
ATOM 563 C C . GLU A 1 78 ? -5.191 13.07 12.242 1 95.06 78 GLU A C 1
ATOM 565 O O . GLU A 1 78 ? -4.684 12.617 11.211 1 95.06 78 GLU A O 1
ATOM 570 N N .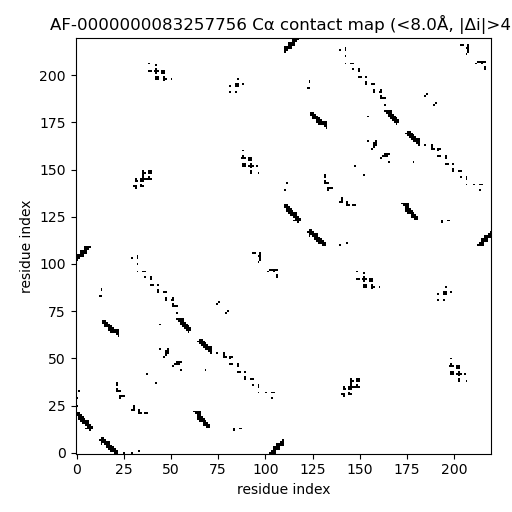 ARG A 1 79 ? -5.91 12.414 13.117 1 96.69 79 ARG A N 1
ATOM 571 C CA . ARG A 1 79 ? -6.082 10.984 12.891 1 96.69 79 ARG A CA 1
ATOM 572 C C . ARG A 1 79 ? -6.898 10.727 11.625 1 96.69 79 ARG A C 1
ATOM 574 O O . ARG A 1 79 ? -6.574 9.836 10.836 1 96.69 79 ARG A O 1
ATOM 581 N N . LEU A 1 80 ? -7.953 11.477 11.445 1 96.56 80 LEU A N 1
ATOM 582 C CA . LEU A 1 80 ? -8.773 11.352 10.242 1 96.56 80 LEU A CA 1
ATOM 583 C C . LEU A 1 80 ? -7.977 11.742 9 1 96.56 80 LEU A C 1
ATOM 585 O O . LEU A 1 80 ? -8.062 11.07 7.969 1 96.56 80 LEU A O 1
ATOM 589 N N . ASN A 1 81 ? -7.188 12.797 9.125 1 96.88 81 ASN A N 1
ATOM 590 C CA . ASN A 1 81 ? -6.371 13.242 7.996 1 96.88 81 ASN A CA 1
ATOM 591 C C . ASN A 1 81 ? -5.379 12.164 7.566 1 96.88 81 ASN A C 1
ATOM 593 O O . ASN A 1 81 ? -5.191 11.93 6.371 1 96.88 81 ASN A O 1
ATOM 597 N N . LYS A 1 82 ? -4.785 11.523 8.5 1 98.06 82 LYS A N 1
ATOM 598 C CA . LYS A 1 82 ? -3.852 10.438 8.219 1 98.06 82 LYS A CA 1
ATOM 599 C C . LYS A 1 82 ? -4.559 9.258 7.559 1 98.06 82 LYS A C 1
ATOM 601 O O . LYS A 1 82 ? -4.078 8.719 6.562 1 98.06 82 LYS A O 1
ATOM 606 N N . ALA A 1 83 ? -5.711 8.938 8.102 1 98.56 83 ALA A N 1
ATOM 607 C CA . ALA A 1 83 ? -6.48 7.828 7.543 1 98.56 83 ALA A CA 1
ATOM 608 C C . ALA A 1 83 ? -6.898 8.117 6.105 1 98.56 83 ALA A C 1
ATOM 610 O O . ALA A 1 83 ? -6.836 7.238 5.242 1 98.56 83 ALA A O 1
ATOM 611 N N . GLN A 1 84 ? -7.293 9.352 5.867 1 98.44 84 GLN A N 1
ATOM 612 C CA . GLN A 1 84 ? -7.699 9.742 4.52 1 98.44 84 GLN A CA 1
ATOM 613 C C . GLN A 1 84 ? -6.527 9.672 3.547 1 98.44 84 GLN A C 1
ATOM 615 O O . GLN A 1 84 ? -6.684 9.211 2.412 1 98.44 84 GLN A O 1
ATOM 620 N N . THR A 1 85 ? -5.375 10.078 3.996 1 98.81 85 THR A N 1
ATOM 621 C CA . THR A 1 85 ? -4.18 10 3.164 1 98.81 85 THR A CA 1
ATOM 622 C C . THR A 1 85 ? -3.85 8.555 2.82 1 98.81 85 THR A C 1
ATOM 624 O O . THR A 1 85 ? -3.568 8.234 1.665 1 98.81 85 THR A O 1
ATOM 627 N N . LEU A 1 86 ? -3.936 7.699 3.793 1 98.88 86 LEU A N 1
ATOM 628 C CA . LEU A 1 86 ? -3.633 6.285 3.604 1 98.88 86 LEU A CA 1
ATOM 629 C C . LEU A 1 86 ? -4.641 5.637 2.66 1 98.88 86 LEU A C 1
ATOM 631 O O . LEU A 1 86 ? -4.262 4.883 1.76 1 98.88 86 LEU A O 1
ATOM 635 N N . LEU A 1 87 ? -5.918 5.977 2.826 1 98.88 87 LEU A N 1
ATOM 636 C CA . LEU A 1 87 ? -6.961 5.395 1.986 1 98.88 87 LEU A CA 1
ATOM 637 C C . LEU A 1 87 ? -6.852 5.91 0.554 1 98.88 87 LEU A C 1
ATOM 639 O O . LEU A 1 87 ? -7.008 5.141 -0.398 1 98.88 87 LEU A O 1
ATOM 643 N N . GLU A 1 88 ? -6.598 7.148 0.398 1 98.75 88 GLU A N 1
ATOM 644 C CA . GLU A 1 88 ? -6.406 7.691 -0.942 1 98.75 88 GLU A CA 1
ATOM 645 C C . GLU A 1 88 ? -5.199 7.059 -1.63 1 98.75 88 GLU A C 1
ATOM 647 O O . GLU A 1 88 ? -5.262 6.715 -2.812 1 98.75 88 GLU A O 1
ATOM 652 N N . GLY A 1 89 ? -4.125 6.918 -0.875 1 98.81 89 GLY A N 1
ATOM 653 C CA . GLY A 1 89 ? -2.963 6.23 -1.409 1 98.81 89 GLY A CA 1
ATOM 654 C C . GLY A 1 89 ? -3.248 4.793 -1.802 1 98.81 89 GLY A C 1
ATOM 655 O O . GLY A 1 89 ? -2.74 4.309 -2.814 1 98.81 89 GLY A O 1
ATOM 656 N N . MET A 1 90 ? -4.051 4.16 -1.022 1 98.88 90 MET A N 1
ATOM 657 C CA . MET A 1 90 ? -4.465 2.795 -1.333 1 98.88 90 MET A CA 1
ATOM 658 C C . MET A 1 90 ? -5.16 2.732 -2.689 1 98.88 90 MET A C 1
ATOM 660 O O . MET A 1 90 ? -4.848 1.869 -3.512 1 98.88 90 MET A O 1
ATOM 664 N N . PHE A 1 91 ? -6.039 3.627 -2.934 1 98.81 91 PHE A N 1
ATOM 665 C CA . PHE A 1 91 ? -6.793 3.59 -4.18 1 98.81 91 PHE A CA 1
ATOM 666 C C . PHE A 1 91 ? -5.906 3.951 -5.363 1 98.81 91 PHE A C 1
ATOM 668 O O . PHE A 1 91 ? -6.062 3.402 -6.457 1 98.81 91 PHE A O 1
ATOM 675 N N . VAL A 1 92 ? -4.977 4.867 -5.184 1 98.62 92 VAL A N 1
ATOM 676 C CA . VAL A 1 92 ? -4.012 5.125 -6.246 1 98.62 92 VAL A CA 1
ATOM 677 C C . VAL A 1 92 ? -3.266 3.836 -6.59 1 98.62 92 VAL A C 1
ATOM 679 O O . VAL A 1 92 ? -3.098 3.502 -7.766 1 98.62 92 VAL A O 1
ATOM 682 N N . SER A 1 93 ? -2.822 3.076 -5.559 1 98.75 93 SER A N 1
ATOM 683 C CA . SER A 1 93 ? -2.109 1.817 -5.754 1 98.75 93 SE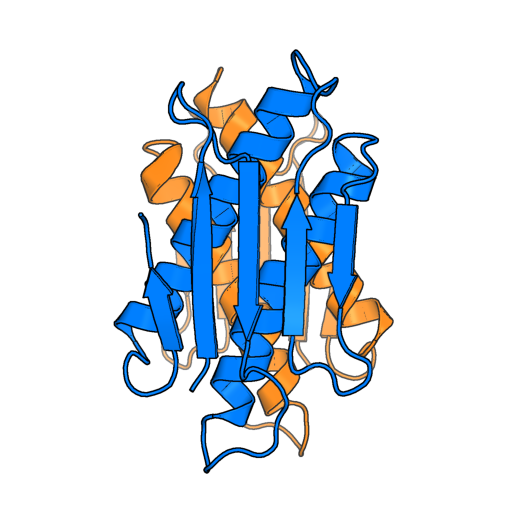R A CA 1
ATOM 684 C C . SER A 1 93 ? -2.977 0.798 -6.484 1 98.75 93 SER A C 1
ATOM 686 O O . SER A 1 93 ? -2.521 0.157 -7.434 1 98.75 93 SER A O 1
ATOM 688 N N . LEU A 1 94 ? -4.254 0.657 -6.039 1 98.75 94 LEU A N 1
ATOM 689 C CA . LEU A 1 94 ? -5.16 -0.312 -6.645 1 98.75 94 LEU A CA 1
ATOM 690 C C . LEU A 1 94 ? -5.488 0.074 -8.086 1 98.75 94 LEU A C 1
ATOM 692 O O . LEU A 1 94 ? -5.613 -0.793 -8.953 1 98.75 94 LEU A O 1
ATOM 696 N N . GLU A 1 95 ? -5.641 1.333 -8.32 1 98.56 95 GLU A N 1
ATOM 697 C CA . GLU A 1 95 ? -5.906 1.806 -9.68 1 98.56 95 GLU A CA 1
ATOM 698 C C . GLU A 1 95 ? -4.715 1.542 -10.594 1 98.56 95 GLU A C 1
ATOM 700 O O . GLU A 1 95 ? -4.891 1.286 -11.789 1 98.56 95 GLU A O 1
ATOM 705 N N . THR A 1 96 ? -3.512 1.677 -10.055 1 97.81 96 THR A N 1
ATOM 706 C CA . THR A 1 96 ? -2.318 1.326 -10.812 1 97.81 96 THR A CA 1
ATOM 707 C C . THR A 1 96 ? -2.342 -0.147 -11.211 1 97.81 96 THR A C 1
ATOM 709 O O . THR A 1 96 ? -2.033 -0.492 -12.352 1 97.81 96 THR A O 1
ATOM 712 N N . ILE A 1 97 ? -2.703 -1.016 -10.289 1 97.5 97 ILE A N 1
ATOM 713 C CA . ILE A 1 97 ? -2.844 -2.438 -10.586 1 97.5 97 ILE A CA 1
ATOM 714 C C . ILE A 1 97 ? -3.904 -2.639 -11.664 1 97.5 97 ILE A C 1
ATOM 716 O O . ILE A 1 97 ? -3.707 -3.416 -12.602 1 97.5 97 ILE A O 1
ATOM 720 N N . GLU A 1 98 ? -5 -1.952 -11.531 1 98.19 98 GLU A N 1
ATOM 721 C CA . GLU A 1 98 ? -6.086 -2.084 -12.5 1 98.19 98 GLU A CA 1
ATOM 722 C C . GLU A 1 98 ? -5.629 -1.674 -13.898 1 98.19 98 GLU A C 1
ATOM 724 O O . GLU A 1 98 ? -6.02 -2.291 -14.891 1 98.19 98 GLU A O 1
ATOM 729 N N . ARG A 1 99 ? -4.898 -0.6 -13.945 1 97.44 99 ARG A N 1
ATOM 730 C CA . ARG A 1 99 ? -4.398 -0.123 -15.234 1 97.44 99 ARG A CA 1
ATOM 731 C C . ARG A 1 99 ? -3.609 -1.213 -15.945 1 97.44 99 ARG A C 1
ATOM 733 O O . ARG A 1 99 ? -3.752 -1.396 -17.156 1 97.44 99 ARG A O 1
ATOM 740 N N . ASP A 1 100 ? -2.881 -2.037 -15.242 1 94.69 100 ASP A N 1
ATOM 741 C CA . ASP A 1 100 ? -1.988 -3.029 -15.836 1 94.69 100 ASP A CA 1
ATOM 742 C C . ASP A 1 100 ? -2.678 -4.387 -15.961 1 94.69 100 ASP A C 1
ATOM 744 O O . ASP A 1 100 ? -2.322 -5.195 -16.828 1 94.69 100 ASP A O 1
ATOM 748 N N . TYR A 1 101 ? -3.693 -4.566 -15.125 1 95.25 101 TYR A N 1
ATOM 749 C CA . TYR A 1 101 ? -4.316 -5.883 -15.039 1 95.25 101 TYR A CA 1
ATOM 750 C C . TYR A 1 101 ? -5.832 -5.762 -14.953 1 95.25 101 TYR A C 1
ATOM 752 O O . TYR A 1 101 ? -6.473 -6.434 -14.141 1 95.25 101 TYR A O 1
ATOM 760 N N . GLY A 1 102 ? -6.398 -5.016 -15.75 1 95.44 102 GLY A N 1
ATOM 761 C CA . GLY A 1 102 ? -7.82 -4.715 -15.734 1 95.44 102 GLY A CA 1
ATOM 762 C C . GLY A 1 102 ? -8.688 -5.934 -15.977 1 95.44 102 GLY A C 1
ATOM 763 O O . GLY A 1 102 ? -9.883 -5.922 -15.664 1 95.44 102 GLY A O 1
ATOM 764 N N . GLN A 1 103 ? -8.125 -6.996 -16.516 1 94.62 103 GLN A N 1
ATOM 765 C CA . GLN A 1 103 ? -8.891 -8.219 -16.75 1 94.62 103 GLN A CA 1
ATOM 766 C C . GLN A 1 103 ? -9.125 -8.977 -15.445 1 94.62 103 GLN A C 1
ATOM 768 O O . GLN A 1 103 ? -9.945 -9.891 -15.391 1 94.62 103 GLN A O 1
ATOM 773 N N . TYR A 1 104 ? -8.438 -8.617 -14.375 1 94.62 104 TYR A N 1
ATOM 774 C CA . TYR A 1 104 ? -8.516 -9.398 -13.141 1 94.62 104 TYR A CA 1
ATOM 775 C C . TYR A 1 104 ? -9.07 -8.555 -12 1 94.62 104 TYR A C 1
ATOM 777 O O . TYR A 1 104 ? -9.43 -9.086 -10.945 1 94.62 104 TYR A O 1
ATOM 785 N N . ILE A 1 105 ? -9.172 -7.219 -12.141 1 96.38 105 ILE A N 1
ATOM 786 C CA . ILE A 1 105 ? -9.586 -6.355 -11.039 1 96.38 105 ILE A CA 1
ATOM 787 C C . ILE A 1 105 ? -10.352 -5.156 -11.586 1 96.38 105 ILE A C 1
ATOM 789 O O . ILE A 1 105 ? -9.984 -4.594 -12.617 1 96.38 105 ILE A O 1
ATOM 793 N N . ASN A 1 106 ? -11.375 -4.793 -10.891 1 97.56 106 ASN A N 1
ATOM 794 C CA . ASN A 1 106 ? -12.188 -3.623 -11.203 1 97.56 106 ASN A CA 1
ATOM 795 C C . ASN A 1 106 ? -12.422 -2.762 -9.969 1 97.56 106 ASN A C 1
ATOM 797 O O . ASN A 1 106 ? -12.828 -3.271 -8.922 1 97.56 106 ASN A O 1
ATOM 801 N N . ILE A 1 107 ? -12.141 -1.509 -10.047 1 98.44 107 ILE A N 1
ATOM 802 C CA . ILE A 1 107 ? -12.359 -0.555 -8.969 1 98.44 107 ILE A CA 1
ATOM 803 C C . ILE A 1 107 ? -13.539 0.35 -9.312 1 98.44 107 ILE A C 1
ATOM 805 O O . ILE A 1 107 ? -13.547 1.008 -10.352 1 98.44 107 ILE A O 1
ATOM 809 N N . SER A 1 108 ? -14.492 0.406 -8.406 1 97.25 108 SER A N 1
ATOM 810 C CA . SER A 1 108 ? -15.68 1.232 -8.594 1 97.25 108 SER A CA 1
ATOM 811 C C . SER A 1 108 ? -15.727 2.371 -7.578 1 97.25 108 SER A C 1
ATOM 813 O O . SER A 1 108 ? -15.594 2.143 -6.375 1 97.25 108 SER A O 1
ATOM 815 N N . LYS A 1 109 ? -15.969 3.588 -8.117 1 90.69 109 LYS A N 1
ATOM 816 C CA . LYS A 1 109 ? -16.141 4.793 -7.309 1 90.69 109 LYS A CA 1
ATOM 817 C C . LYS A 1 109 ? -17.531 5.379 -7.48 1 90.69 109 LYS A C 1
ATOM 819 O O . LYS A 1 109 ? -17.844 5.977 -8.516 1 90.69 109 LYS A O 1
ATOM 824 N N . PRO A 1 110 ? -18.391 5.082 -6.512 1 77.62 110 PRO A N 1
ATOM 825 C CA . PRO A 1 110 ? -19.766 5.543 -6.707 1 77.62 110 PRO A CA 1
ATOM 826 C C . PRO A 1 110 ? -19.891 7.066 -6.695 1 77.62 110 PRO A C 1
ATOM 828 O O . PRO A 1 110 ? -19.062 7.75 -6.105 1 77.62 110 PRO A O 1
ATOM 831 N N . MET B 1 1 ? 14.922 -13.719 -2.643 1 90.75 1 MET B N 1
ATOM 832 C CA . MET B 1 1 ? 14.68 -12.984 -1.404 1 90.75 1 MET B CA 1
ATOM 833 C C . MET B 1 1 ? 14.578 -11.484 -1.672 1 90.75 1 MET B C 1
ATOM 835 O O . MET B 1 1 ? 15.406 -10.922 -2.379 1 90.75 1 MET B O 1
ATOM 839 N N . ILE B 1 2 ? 13.625 -10.906 -1.193 1 95.06 2 ILE B N 1
ATOM 840 C CA . ILE B 1 2 ? 13.445 -9.469 -1.346 1 95.06 2 ILE B CA 1
ATOM 841 C C . ILE B 1 2 ? 14.086 -8.742 -0.165 1 95.06 2 ILE B C 1
ATOM 843 O O . ILE B 1 2 ? 13.859 -9.109 0.992 1 95.06 2 ILE B O 1
ATOM 847 N N . GLU B 1 3 ? 14.883 -7.758 -0.446 1 96.75 3 GLU B N 1
ATOM 848 C CA . GLU B 1 3 ? 15.492 -6.914 0.577 1 96.75 3 GLU B CA 1
ATOM 849 C C . GLU B 1 3 ? 15 -5.473 0.468 1 96.75 3 GLU B C 1
ATOM 851 O O . GLU B 1 3 ? 15.055 -4.871 -0.606 1 96.75 3 GLU B O 1
ATOM 856 N N . VAL B 1 4 ? 14.531 -4.973 1.602 1 98.5 4 VAL B N 1
ATOM 857 C CA . VAL B 1 4 ? 14.102 -3.578 1.655 1 98.5 4 VAL B CA 1
ATOM 858 C C . VAL B 1 4 ? 14.883 -2.838 2.736 1 98.5 4 VAL B C 1
ATOM 860 O O . VAL B 1 4 ? 14.953 -3.287 3.881 1 98.5 4 VAL B O 1
ATOM 863 N N . ILE B 1 5 ? 15.414 -1.696 2.361 1 98.69 5 ILE B N 1
ATOM 864 C CA . ILE B 1 5 ? 16.188 -0.889 3.297 1 98.69 5 ILE B CA 1
ATOM 865 C C . ILE B 1 5 ? 15.562 0.494 3.436 1 98.69 5 ILE B C 1
ATOM 867 O O . ILE B 1 5 ? 15.43 1.224 2.449 1 98.69 5 ILE B O 1
ATOM 871 N N . GLU B 1 6 ? 15.18 0.785 4.609 1 98.75 6 GLU B N 1
ATOM 872 C CA . GLU B 1 6 ? 14.648 2.109 4.918 1 98.75 6 GLU B CA 1
ATOM 873 C C . GLU B 1 6 ? 15.773 3.129 5.086 1 98.75 6 GLU B C 1
ATOM 875 O O . GLU B 1 6 ? 16.812 2.826 5.684 1 98.75 6 GLU B O 1
ATOM 880 N N . GLN B 1 7 ? 15.586 4.312 4.543 1 98.12 7 GLN B N 1
ATOM 881 C CA . GLN B 1 7 ? 16.531 5.414 4.734 1 98.12 7 GLN B CA 1
ATOM 882 C C . GLN B 1 7 ? 15.859 6.594 5.434 1 98.12 7 GLN B C 1
ATOM 884 O O . GLN B 1 7 ? 14.828 7.094 4.977 1 98.12 7 GLN B O 1
ATOM 889 N N . ARG B 1 8 ? 16.484 7.078 6.453 1 97.19 8 ARG B N 1
ATOM 890 C CA . ARG B 1 8 ? 15.93 8.18 7.227 1 97.19 8 ARG B CA 1
ATOM 891 C C . ARG B 1 8 ? 16.906 9.352 7.309 1 97.19 8 ARG B C 1
ATOM 893 O O . ARG B 1 8 ? 18.125 9.148 7.285 1 97.19 8 ARG B O 1
ATOM 900 N N . ASN B 1 9 ? 16.312 10.523 7.414 1 95.88 9 ASN B N 1
ATOM 901 C CA . ASN B 1 9 ? 17.094 11.719 7.715 1 95.88 9 ASN B CA 1
ATOM 902 C C . ASN B 1 9 ? 17.516 11.766 9.18 1 95.88 9 ASN B C 1
ATOM 904 O O . ASN B 1 9 ? 17.078 10.945 9.984 1 95.88 9 ASN B O 1
ATOM 908 N N . SER B 1 10 ? 18.375 12.711 9.43 1 94.25 10 SER B N 1
ATOM 909 C CA . SER B 1 10 ? 18.891 12.852 10.789 1 94.25 10 SER B CA 1
ATOM 910 C C . SER B 1 10 ? 17.766 13.172 11.773 1 94.25 10 SER B C 1
ATOM 912 O O . SER B 1 10 ? 17.859 12.836 12.961 1 94.25 10 SER B O 1
ATOM 914 N N . ASN B 1 11 ? 16.703 13.773 11.336 1 92.56 11 ASN B N 1
ATOM 915 C CA . ASN B 1 11 ? 15.594 14.141 12.211 1 92.56 11 ASN B CA 1
ATOM 916 C C . ASN B 1 11 ? 14.594 13 12.359 1 92.56 11 ASN B C 1
ATOM 918 O O . ASN B 1 11 ? 13.539 13.164 12.977 1 92.56 11 ASN B O 1
ATOM 922 N N . GLY B 1 12 ? 14.844 11.867 11.688 1 94.44 12 GLY B N 1
ATOM 923 C CA . GLY B 1 12 ? 14.031 10.68 11.906 1 94.44 12 GLY B CA 1
ATOM 924 C C . GLY B 1 12 ? 12.984 10.461 10.828 1 94.44 12 GLY B C 1
ATOM 925 O O . GLY B 1 12 ? 12.32 9.422 10.805 1 94.44 12 GLY B O 1
ATOM 926 N N . THR B 1 13 ? 12.844 11.453 9.898 1 95.69 13 THR B N 1
ATOM 927 C CA . THR B 1 13 ? 11.852 11.289 8.836 1 95.69 13 THR B CA 1
ATOM 928 C C . THR B 1 13 ? 12.391 10.383 7.734 1 95.69 13 THR B C 1
ATOM 930 O O . THR B 1 13 ? 13.602 10.305 7.52 1 95.69 13 THR B O 1
ATOM 933 N N . ILE B 1 14 ? 11.469 9.719 7.105 1 98.12 14 ILE B N 1
ATOM 934 C CA . ILE B 1 14 ? 11.883 8.828 6.027 1 98.12 14 ILE B CA 1
ATOM 935 C C . ILE B 1 14 ? 12.32 9.648 4.816 1 98.12 14 ILE B C 1
ATOM 937 O O . ILE B 1 14 ? 11.555 10.477 4.312 1 98.12 14 ILE B O 1
ATOM 941 N N . LYS B 1 15 ? 13.508 9.383 4.359 1 97.56 15 LYS B N 1
ATOM 942 C CA . LYS B 1 15 ? 14.062 10.055 3.186 1 97.56 15 LYS B CA 1
ATOM 943 C C . LYS B 1 15 ? 13.789 9.258 1.915 1 97.56 15 LYS B C 1
ATOM 945 O O . LYS B 1 15 ? 13.703 9.828 0.824 1 97.56 15 LYS B O 1
ATOM 950 N N . GLY B 1 16 ? 13.727 7.938 2.064 1 98.31 16 GLY B N 1
ATOM 951 C CA . GLY B 1 16 ? 13.547 7.031 0.941 1 98.31 16 GLY B CA 1
ATOM 952 C C . GLY B 1 16 ? 13.719 5.57 1.319 1 98.31 16 GLY B C 1
ATOM 953 O O . GLY B 1 16 ? 13.602 5.211 2.492 1 98.31 16 GLY B O 1
ATOM 954 N N . PHE B 1 17 ? 13.867 4.734 0.291 1 98.75 17 PHE B N 1
ATOM 955 C CA . PHE B 1 17 ? 14.078 3.307 0.5 1 98.75 17 PHE B CA 1
ATOM 956 C C . PHE B 1 17 ? 14.688 2.662 -0.739 1 98.75 17 PHE B C 1
ATOM 958 O O . PHE B 1 17 ? 14.742 3.279 -1.806 1 98.75 17 PHE B O 1
ATOM 965 N N . GLN B 1 18 ? 15.164 1.486 -0.51 1 98.19 18 GLN B N 1
ATOM 966 C CA . GLN B 1 18 ? 15.617 0.637 -1.605 1 98.19 18 GLN B CA 1
ATOM 967 C C . GLN B 1 18 ? 15.039 -0.771 -1.488 1 98.19 18 GLN B C 1
ATOM 969 O O . GLN B 1 18 ? 14.867 -1.286 -0.381 1 98.19 18 GLN B O 1
ATOM 974 N N . MET B 1 19 ? 14.789 -1.352 -2.602 1 97.69 19 MET B N 1
ATOM 975 C CA . MET B 1 19 ? 14.266 -2.713 -2.672 1 97.69 19 MET B CA 1
ATOM 976 C C . MET B 1 19 ? 14.969 -3.51 -3.766 1 97.69 19 MET B C 1
ATOM 978 O O . MET B 1 19 ? 15.188 -3.002 -4.867 1 97.69 19 MET B O 1
ATOM 982 N N . SER B 1 20 ? 15.352 -4.703 -3.459 1 95.44 20 SER B N 1
ATOM 983 C CA . SER B 1 20 ? 15.984 -5.594 -4.43 1 95.44 20 SER B CA 1
ATOM 984 C C . SER B 1 20 ? 15.477 -7.023 -4.273 1 95.44 20 SER B C 1
ATOM 986 O O . SER B 1 20 ? 14.906 -7.375 -3.24 1 95.44 20 SER B O 1
ATOM 988 N N . GLY B 1 21 ? 15.586 -7.812 -5.441 1 92.75 21 GLY B N 1
ATOM 989 C CA . GLY B 1 21 ? 15.266 -9.234 -5.383 1 92.75 21 GLY B CA 1
ATOM 990 C C . GLY B 1 21 ? 13.805 -9.523 -5.668 1 92.75 21 GLY B C 1
ATOM 991 O O . GLY B 1 21 ? 13.336 -10.648 -5.453 1 92.75 21 GLY B O 1
ATOM 992 N N . HIS B 1 22 ? 13.047 -8.578 -6.09 1 88.5 22 HIS B N 1
ATOM 993 C CA . HIS B 1 22 ? 11.609 -8.75 -6.285 1 88.5 22 HIS B CA 1
ATOM 994 C C . HIS B 1 22 ? 11.289 -9.141 -7.727 1 88.5 22 HIS B C 1
ATOM 996 O O . HIS B 1 22 ? 10.125 -9.234 -8.102 1 88.5 22 HIS B O 1
ATOM 1002 N N . ALA B 1 23 ? 12.406 -9.297 -8.539 1 81.81 23 ALA B N 1
ATOM 1003 C CA . ALA B 1 23 ? 12.148 -9.773 -9.891 1 81.81 23 ALA B CA 1
ATOM 1004 C C . ALA B 1 23 ? 11.914 -11.281 -9.906 1 81.81 23 ALA B C 1
ATOM 1006 O O . ALA B 1 23 ? 12.5 -12.016 -9.102 1 81.81 23 ALA B O 1
ATOM 1007 N N . SER B 1 24 ? 10.742 -11.922 -10.336 1 64.31 24 SER B N 1
ATOM 1008 C CA . SER B 1 24 ? 9.93 -13.133 -10.344 1 64.31 24 SER B CA 1
ATOM 1009 C C . SER B 1 24 ? 10.797 -14.383 -10.469 1 64.31 24 SER B C 1
ATOM 1011 O O . SER B 1 24 ? 10.281 -15.5 -10.516 1 64.31 24 SER B O 1
ATOM 1013 N N . SER B 1 25 ? 12.031 -14.414 -10.625 1 60.91 25 SER B N 1
ATOM 1014 C CA . SER B 1 25 ? 12.641 -15.695 -10.984 1 60.91 25 SER B CA 1
ATOM 1015 C C . SER B 1 25 ? 12.758 -16.609 -9.773 1 60.91 25 SER B C 1
ATOM 1017 O O . SER B 1 25 ? 13.438 -17.641 -9.836 1 60.91 25 SER B O 1
ATOM 1019 N N . GLY B 1 26 ? 11.766 -16.453 -8.914 1 60.59 26 GLY B N 1
ATOM 1020 C CA . GLY B 1 26 ?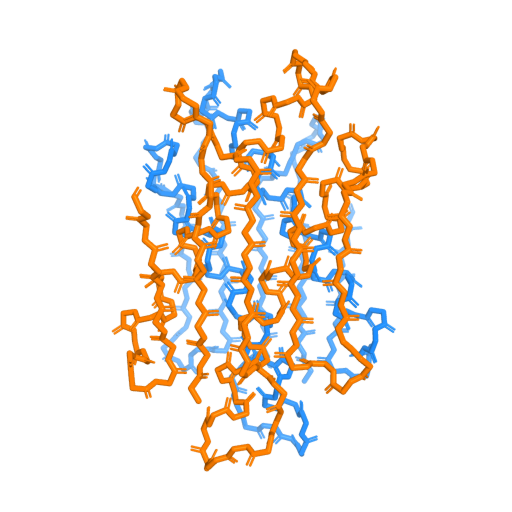 12.156 -17.219 -7.746 1 60.59 26 GLY B CA 1
ATOM 1021 C C . GLY B 1 26 ? 11.273 -18.438 -7.516 1 60.59 26 GLY B C 1
ATOM 1022 O O . GLY B 1 26 ? 10.469 -18.797 -8.383 1 60.59 26 GLY B O 1
ATOM 1023 N N . PRO B 1 27 ? 11.609 -19.25 -6.562 1 66.31 27 PRO B N 1
ATOM 1024 C CA . PRO B 1 27 ? 10.867 -20.438 -6.156 1 66.31 27 PRO B CA 1
ATOM 1025 C C . PRO B 1 27 ? 9.367 -20.188 -6.027 1 66.31 27 PRO B C 1
ATOM 1027 O O . PRO B 1 27 ? 8.93 -19.031 -6.02 1 66.31 27 PRO B O 1
ATOM 1030 N N . HIS B 1 28 ? 8.68 -21.297 -5.945 1 65.88 28 HIS B N 1
ATOM 1031 C CA . HIS B 1 28 ? 7.23 -21.234 -5.773 1 65.88 28 HIS B CA 1
ATOM 1032 C C . HIS B 1 28 ? 6.855 -20.328 -4.605 1 65.88 28 HIS B C 1
ATOM 1034 O O . HIS B 1 28 ? 7.41 -20.453 -3.512 1 65.88 28 HIS B O 1
ATOM 1040 N N . GLY B 1 29 ? 5.984 -19.422 -4.672 1 77 29 GLY B N 1
ATOM 1041 C CA . GLY B 1 29 ? 5.516 -18.531 -3.623 1 77 29 GLY B CA 1
ATOM 1042 C C . GLY B 1 29 ? 6.219 -17.188 -3.623 1 77 29 GLY B C 1
ATOM 1043 O O . GLY B 1 29 ? 5.672 -16.203 -3.129 1 77 29 GLY B O 1
ATOM 1044 N N . GLN B 1 30 ? 7.414 -17.328 -4.102 1 86.69 30 GLN B N 1
ATOM 1045 C CA . GLN B 1 30 ? 8.156 -16.062 -4.109 1 86.69 30 GLN B CA 1
ATOM 1046 C C . GLN B 1 30 ? 7.512 -15.055 -5.051 1 86.69 30 GLN B C 1
ATOM 1048 O O . GLN B 1 30 ? 7.527 -13.852 -4.781 1 86.69 30 GLN B O 1
ATOM 1053 N N . ASP B 1 31 ? 6.891 -15.625 -6.07 1 89.94 31 ASP B N 1
ATOM 1054 C CA . ASP B 1 31 ? 6.25 -14.758 -7.055 1 89.94 31 ASP B CA 1
ATOM 1055 C C . ASP B 1 31 ? 5.098 -13.977 -6.43 1 89.94 31 ASP B C 1
ATOM 1057 O O . ASP B 1 31 ? 4.863 -12.82 -6.777 1 89.94 31 ASP B O 1
ATOM 1061 N N . LEU B 1 32 ? 4.418 -14.617 -5.426 1 91.31 32 LEU B N 1
ATOM 1062 C CA . LEU B 1 32 ? 3.307 -13.953 -4.75 1 91.31 32 LEU B CA 1
ATOM 1063 C C . LEU B 1 32 ? 3.809 -12.836 -3.85 1 91.31 32 LEU B C 1
ATOM 1065 O O . LEU B 1 32 ? 3.223 -11.75 -3.818 1 91.31 32 LEU B O 1
ATOM 1069 N N . VAL B 1 33 ? 4.902 -13.133 -3.164 1 94.69 33 VAL B N 1
ATOM 1070 C CA . VAL B 1 33 ? 5.477 -12.148 -2.248 1 94.69 33 VAL B CA 1
ATOM 1071 C C . VAL B 1 33 ? 6.074 -10.992 -3.041 1 94.69 33 VAL B C 1
ATOM 1073 O O . VAL B 1 33 ? 5.941 -9.828 -2.646 1 94.69 33 VAL B O 1
ATOM 1076 N N . CYS B 1 34 ? 6.648 -11.273 -4.156 1 94.56 34 CYS B N 1
ATOM 1077 C CA . CYS B 1 34 ? 7.172 -10.234 -5.031 1 94.56 34 CYS B CA 1
ATOM 1078 C C . CYS B 1 34 ? 6.051 -9.32 -5.52 1 94.56 34 CYS B C 1
ATOM 1080 O O . CYS B 1 34 ? 6.195 -8.094 -5.516 1 94.56 34 CYS B O 1
ATOM 1082 N N . ALA B 1 35 ? 4.973 -9.938 -5.996 1 93.69 35 ALA B N 1
ATOM 1083 C CA . ALA B 1 35 ? 3.826 -9.164 -6.469 1 93.69 35 ALA B CA 1
ATOM 1084 C C . ALA B 1 35 ? 3.285 -8.258 -5.363 1 93.69 35 ALA B C 1
ATOM 1086 O O . ALA B 1 35 ? 2.988 -7.09 -5.605 1 93.69 35 ALA B O 1
ATOM 1087 N N . ALA B 1 36 ? 3.168 -8.805 -4.168 1 95.88 36 ALA B N 1
ATOM 1088 C CA . ALA B 1 36 ? 2.682 -8.062 -3.01 1 95.88 36 ALA B CA 1
ATOM 1089 C C . ALA B 1 36 ? 3.598 -6.883 -2.688 1 95.88 36 ALA B C 1
ATOM 1091 O O . ALA B 1 36 ? 3.146 -5.738 -2.625 1 95.88 36 ALA B O 1
ATOM 1092 N N . ALA B 1 37 ? 4.859 -7.148 -2.537 1 97.31 37 ALA B N 1
ATOM 1093 C CA . ALA B 1 37 ? 5.832 -6.117 -2.172 1 97.31 37 ALA B CA 1
ATOM 1094 C C . ALA B 1 37 ? 5.934 -5.051 -3.256 1 97.31 37 ALA B C 1
ATOM 1096 O O . ALA B 1 37 ? 6.027 -3.857 -2.953 1 97.31 37 ALA B O 1
ATOM 1097 N N . SER B 1 38 ? 5.898 -5.434 -4.52 1 96.12 38 SER B N 1
ATOM 1098 C CA . SER B 1 38 ? 5.969 -4.488 -5.633 1 96.12 38 SER B CA 1
ATOM 1099 C C . SER B 1 38 ? 4.746 -3.582 -5.664 1 96.12 38 SER B C 1
ATOM 1101 O O . SER B 1 38 ? 4.867 -2.371 -5.859 1 96.12 38 SER B O 1
ATOM 1103 N N . ALA B 1 39 ? 3.615 -4.172 -5.469 1 97.38 39 ALA B N 1
ATOM 1104 C CA . ALA B 1 39 ? 2.383 -3.389 -5.488 1 97.38 39 ALA B CA 1
ATOM 1105 C C . ALA B 1 39 ? 2.379 -2.346 -4.375 1 97.38 39 ALA B C 1
ATOM 1107 O O . ALA B 1 39 ? 1.98 -1.198 -4.59 1 97.38 39 ALA B O 1
ATOM 1108 N N . VAL B 1 40 ? 2.842 -2.736 -3.211 1 98.62 40 VAL B N 1
ATOM 1109 C CA . VAL B 1 40 ? 2.893 -1.833 -2.066 1 98.62 40 VAL B CA 1
ATOM 1110 C C . VAL B 1 40 ? 3.902 -0.718 -2.332 1 98.62 40 VAL B C 1
ATOM 1112 O O . VAL B 1 40 ? 3.588 0.464 -2.17 1 98.62 40 VAL B O 1
ATOM 1115 N N . SER B 1 41 ? 5.09 -1.039 -2.805 1 98.44 41 SER B N 1
ATOM 1116 C CA . SER B 1 41 ? 6.164 -0.067 -2.967 1 98.44 41 SER B CA 1
ATOM 1117 C C . SER B 1 41 ? 5.902 0.853 -4.156 1 98.44 41 SER B C 1
ATOM 1119 O O . SER B 1 41 ? 5.914 2.078 -4.012 1 98.44 41 SER B O 1
ATOM 1121 N N . PHE B 1 42 ? 5.562 0.288 -5.332 1 97.38 42 PHE B N 1
ATOM 1122 C CA . PHE B 1 42 ? 5.297 1.11 -6.508 1 97.38 42 PHE B CA 1
ATOM 1123 C C . PHE B 1 42 ? 4.016 1.91 -6.328 1 97.38 42 PHE B C 1
ATOM 1125 O O . PHE B 1 42 ? 3.924 3.059 -6.77 1 97.38 42 PHE B O 1
ATOM 1132 N N . GLY B 1 43 ? 3.068 1.257 -5.758 1 98.38 43 GLY B N 1
ATOM 1133 C CA . GLY B 1 43 ? 1.838 1.978 -5.469 1 98.38 43 GLY B CA 1
ATOM 1134 C C . GLY B 1 43 ? 2.053 3.211 -4.613 1 98.38 43 GLY B C 1
ATOM 1135 O O . GLY B 1 43 ? 1.483 4.27 -4.883 1 98.38 43 GLY B O 1
ATOM 1136 N N . THR B 1 44 ? 2.846 3.057 -3.553 1 98.81 44 THR B N 1
ATOM 1137 C CA . THR B 1 44 ? 3.139 4.18 -2.67 1 98.81 44 THR B CA 1
ATOM 1138 C C . THR B 1 44 ? 3.873 5.285 -3.424 1 98.81 44 THR B C 1
ATOM 1140 O O . THR B 1 44 ? 3.559 6.465 -3.264 1 98.81 44 THR B O 1
ATOM 1143 N N . VAL B 1 45 ? 4.812 4.949 -4.258 1 98.56 45 VAL B N 1
ATOM 1144 C CA . VAL B 1 45 ? 5.555 5.93 -5.039 1 98.56 45 VAL B CA 1
ATOM 1145 C C . VAL B 1 45 ? 4.598 6.691 -5.957 1 98.56 45 VAL B C 1
ATOM 1147 O O . VAL B 1 45 ? 4.652 7.918 -6.039 1 98.56 45 VAL B O 1
ATOM 1150 N N . ASN B 1 46 ? 3.725 5.996 -6.621 1 98.25 46 ASN B N 1
ATOM 1151 C CA . ASN B 1 46 ? 2.746 6.641 -7.492 1 98.25 46 ASN B CA 1
ATOM 1152 C C . ASN B 1 46 ? 1.81 7.551 -6.707 1 98.25 46 ASN B C 1
ATOM 1154 O O . ASN B 1 46 ? 1.405 8.609 -7.199 1 98.25 46 ASN B O 1
ATOM 1158 N N . ALA B 1 47 ? 1.433 7.082 -5.496 1 98.69 47 ALA B N 1
ATOM 1159 C CA . ALA B 1 47 ? 0.595 7.914 -4.641 1 98.69 47 ALA B CA 1
ATOM 1160 C C . ALA B 1 47 ? 1.31 9.211 -4.27 1 98.69 47 ALA B C 1
ATOM 1162 O O . ALA B 1 47 ? 0.703 10.281 -4.273 1 98.69 47 ALA B O 1
ATOM 1163 N N . ILE B 1 48 ? 2.582 9.133 -3.953 1 98.62 48 ILE B N 1
ATOM 1164 C CA . ILE B 1 48 ? 3.361 10.312 -3.598 1 98.62 48 ILE B CA 1
ATOM 1165 C C . ILE B 1 48 ? 3.41 11.273 -4.781 1 98.62 48 ILE B C 1
ATOM 1167 O O . ILE B 1 48 ? 3.199 12.484 -4.621 1 98.62 48 ILE B O 1
ATOM 1171 N N . ILE B 1 49 ? 3.662 10.742 -5.973 1 98.19 49 ILE B N 1
ATOM 1172 C CA . ILE B 1 49 ? 3.748 11.562 -7.18 1 98.19 49 ILE B CA 1
ATOM 1173 C C . ILE B 1 49 ? 2.416 12.273 -7.418 1 98.19 49 ILE B C 1
ATOM 1175 O O . ILE B 1 49 ? 2.387 13.477 -7.68 1 98.19 49 ILE B O 1
ATOM 1179 N N . SER B 1 50 ? 1.368 11.57 -7.281 1 97.5 50 SER B N 1
ATOM 1180 C CA . SER B 1 50 ? 0.061 12.102 -7.652 1 97.5 50 SER B CA 1
ATOM 1181 C C . SER B 1 50 ? -0.504 13 -6.559 1 97.5 50 SER B C 1
ATOM 1183 O O . SER B 1 50 ? -1.092 14.047 -6.844 1 97.5 50 SER B O 1
ATOM 1185 N N . MET B 1 51 ? -0.313 12.641 -5.305 1 97.5 51 MET B N 1
ATOM 1186 C CA . MET B 1 51 ? -1.015 13.297 -4.207 1 97.5 51 MET B CA 1
ATOM 1187 C C . MET B 1 51 ? -0.166 14.414 -3.615 1 97.5 51 MET B C 1
ATOM 1189 O O . MET B 1 51 ? -0.698 15.359 -3.027 1 97.5 51 MET B O 1
ATOM 1193 N N . CYS B 1 52 ? 1.127 14.273 -3.664 1 96.94 52 CYS B N 1
ATOM 1194 C CA . CYS B 1 52 ? 2.004 15.242 -3.023 1 96.94 52 CYS B CA 1
ATOM 1195 C C . CYS B 1 52 ? 2.574 16.219 -4.047 1 96.94 52 CYS B C 1
ATOM 1197 O O . CYS B 1 52 ? 3.318 17.141 -3.688 1 96.94 52 CYS B O 1
ATOM 1199 N N . GLU B 1 53 ? 2.242 16 -5.312 1 91.75 53 GLU B N 1
ATOM 1200 C CA . GLU B 1 53 ? 2.785 16.828 -6.383 1 91.75 53 GLU B CA 1
ATOM 1201 C C . GLU B 1 53 ? 4.305 16.922 -6.293 1 91.75 53 GLU B C 1
ATOM 1203 O O . GLU B 1 53 ? 4.871 18.016 -6.332 1 91.75 53 GLU B O 1
ATOM 1208 N N . CYS B 1 54 ? 4.863 15.773 -6.059 1 92 54 CYS B N 1
ATOM 1209 C CA . CYS B 1 54 ? 6.297 15.609 -5.859 1 92 54 CYS B CA 1
ATOM 1210 C C . CYS B 1 54 ? 6.863 14.555 -6.801 1 92 54 CYS B C 1
ATOM 1212 O O . CYS B 1 54 ? 6.238 13.516 -7.012 1 92 54 CYS B O 1
ATOM 1214 N N . GLU B 1 55 ? 7.938 14.875 -7.418 1 95.75 55 GLU B N 1
ATOM 1215 C CA . GLU B 1 55 ? 8.656 13.883 -8.211 1 95.75 55 GLU B CA 1
ATOM 1216 C C . GLU B 1 55 ? 9.867 13.344 -7.461 1 95.75 55 GLU B C 1
ATOM 1218 O O . GLU B 1 55 ? 10.922 13.984 -7.441 1 95.75 55 GLU B O 1
ATOM 1223 N N . PRO B 1 56 ? 9.695 12.219 -6.812 1 98.12 56 PRO B N 1
ATOM 1224 C CA . PRO B 1 56 ? 10.859 11.641 -6.141 1 98.12 56 PRO B CA 1
ATOM 1225 C C . PRO B 1 56 ? 11.969 11.25 -7.113 1 98.12 56 PRO B C 1
ATOM 1227 O O . PRO B 1 56 ? 11.727 11.133 -8.312 1 98.12 56 PRO B O 1
ATOM 1230 N N . TYR B 1 57 ? 13.164 11.086 -6.543 1 98.19 57 TYR B N 1
ATOM 1231 C CA . TYR B 1 57 ? 14.234 10.461 -7.309 1 98.19 57 TYR B CA 1
ATOM 1232 C C . TYR B 1 57 ? 14.062 8.945 -7.336 1 98.19 57 TYR B C 1
ATOM 1234 O O . TYR B 1 57 ? 13.938 8.305 -6.289 1 98.19 57 TYR B O 1
ATOM 1242 N N . ILE B 1 58 ? 14.047 8.414 -8.539 1 97.88 58 ILE B N 1
ATOM 1243 C CA . ILE B 1 58 ? 13.805 6.98 -8.68 1 97.88 58 ILE B CA 1
ATOM 1244 C C . ILE B 1 58 ? 14.922 6.344 -9.508 1 97.88 58 ILE B C 1
ATOM 1246 O O . ILE B 1 58 ? 15.227 6.801 -10.609 1 97.88 58 ILE B O 1
ATOM 1250 N N . GLU B 1 59 ? 15.57 5.395 -8.961 1 97.31 59 GLU B N 1
ATOM 1251 C CA . GLU B 1 59 ? 16.5 4.52 -9.664 1 97.31 59 GLU B CA 1
ATOM 1252 C C . GLU B 1 59 ? 15.969 3.092 -9.75 1 97.31 59 GLU B C 1
ATOM 1254 O O . GLU B 1 59 ? 15.633 2.49 -8.719 1 97.31 59 GLU B O 1
ATOM 1259 N N . GLN B 1 60 ? 15.844 2.604 -10.945 1 94.62 60 GLN B N 1
ATOM 1260 C CA . GLN B 1 60 ? 15.32 1.256 -11.133 1 94.62 60 GLN B CA 1
ATOM 1261 C C . GLN B 1 60 ? 16.109 0.502 -12.203 1 94.62 60 GLN B C 1
ATOM 1263 O O . GLN B 1 60 ? 16.516 1.086 -13.203 1 94.62 60 GLN B O 1
ATOM 1268 N N . SER B 1 61 ? 16.25 -0.791 -11.93 1 91 61 SER B N 1
ATOM 1269 C CA . SER B 1 61 ? 16.906 -1.613 -12.938 1 91 61 SER B CA 1
ATOM 1270 C C . SER B 1 61 ? 15.922 -2.062 -14.016 1 91 61 SER B C 1
ATOM 1272 O O . SER B 1 61 ? 14.727 -2.178 -13.75 1 91 61 SER B O 1
ATOM 1274 N N . GLU B 1 62 ? 16.391 -2.432 -15.164 1 82 62 GLU B N 1
ATOM 1275 C CA . GLU B 1 62 ? 15.562 -2.826 -16.297 1 82 62 GLU B CA 1
ATOM 1276 C C . GLU B 1 62 ? 14.859 -4.156 -16.031 1 82 62 GLU B C 1
ATOM 1278 O O . GLU B 1 62 ? 13.719 -4.359 -16.453 1 82 62 GLU B O 1
ATOM 1283 N N . ASP B 1 63 ? 15.555 -5 -15.289 1 79.69 63 ASP B N 1
ATOM 1284 C CA . ASP B 1 63 ? 15.008 -6.332 -15.055 1 79.69 63 ASP B CA 1
ATOM 1285 C C . ASP B 1 63 ? 14.031 -6.328 -13.883 1 79.69 63 ASP B C 1
ATOM 1287 O O . ASP B 1 63 ? 13.445 -7.363 -13.555 1 79.69 63 ASP B O 1
ATOM 1291 N N . GLY B 1 64 ? 13.773 -5.215 -13.336 1 76.75 64 GLY B N 1
ATOM 1292 C CA . GLY B 1 64 ? 12.812 -5.082 -12.258 1 76.75 64 GLY B CA 1
ATOM 1293 C C . GLY B 1 64 ? 13.328 -5.602 -10.93 1 76.75 64 GLY B C 1
ATOM 1294 O O . GLY B 1 64 ? 12.555 -5.793 -9.992 1 76.75 64 GLY B O 1
ATOM 1295 N N . GLY B 1 65 ? 14.57 -5.809 -10.797 1 86.69 65 GLY B N 1
ATOM 1296 C CA . GLY B 1 65 ? 15.102 -6.441 -9.602 1 86.69 65 GLY B CA 1
ATOM 1297 C C . GLY B 1 65 ? 15.664 -5.453 -8.602 1 86.69 65 GLY B C 1
ATOM 1298 O O . GLY B 1 65 ? 16.203 -5.844 -7.559 1 86.69 65 GLY B O 1
ATOM 1299 N N . PHE B 1 66 ? 15.609 -4.156 -9 1 95.38 66 PHE B N 1
ATOM 1300 C CA . PHE B 1 66 ? 16.156 -3.125 -8.125 1 95.38 66 PHE B CA 1
ATOM 1301 C C . PHE B 1 66 ? 15.344 -1.842 -8.227 1 95.38 66 PHE B C 1
ATOM 1303 O O . PHE B 1 66 ? 15.008 -1.396 -9.328 1 95.38 66 PHE B O 1
ATOM 1310 N N . LEU B 1 67 ? 14.953 -1.22 -7.086 1 97.31 67 LEU B N 1
ATOM 1311 C CA . LEU B 1 67 ? 14.234 0.042 -6.965 1 97.31 67 LEU B CA 1
ATOM 1312 C C . LEU B 1 67 ? 14.797 0.882 -5.824 1 97.31 67 LEU B C 1
ATOM 1314 O O . LEU B 1 67 ? 14.93 0.399 -4.699 1 97.31 67 LEU B O 1
ATOM 1318 N N . LYS B 1 68 ? 15.211 2.062 -6.062 1 98.56 68 LYS B N 1
ATOM 1319 C CA . LYS B 1 68 ? 15.625 3.043 -5.066 1 98.56 68 LYS B CA 1
ATOM 1320 C C . LYS B 1 68 ? 14.859 4.355 -5.227 1 98.56 68 LYS B C 1
ATOM 1322 O O . LYS B 1 68 ? 14.781 4.902 -6.328 1 98.56 68 LYS B O 1
ATOM 1327 N N . VAL B 1 69 ? 14.32 4.855 -4.184 1 98.62 69 VAL B N 1
ATOM 1328 C CA . VAL B 1 69 ? 13.492 6.062 -4.207 1 98.62 69 VAL B CA 1
ATOM 1329 C C . VAL B 1 69 ? 13.945 7.016 -3.104 1 98.62 69 VAL B C 1
ATOM 1331 O O . VAL B 1 69 ? 14.219 6.59 -1.979 1 98.62 69 VAL B O 1
ATOM 1334 N N . SER B 1 70 ? 14 8.297 -3.393 1 98.44 70 SER B N 1
ATOM 1335 C CA . SER B 1 70 ? 14.297 9.305 -2.381 1 98.44 70 SER B CA 1
ATOM 1336 C C . SER B 1 70 ? 13.461 10.562 -2.592 1 98.44 70 SER B C 1
ATOM 1338 O O . SER B 1 70 ? 13.258 10.992 -3.729 1 98.44 70 SER B O 1
ATOM 1340 N N . LEU B 1 71 ? 13.039 11.094 -1.51 1 98.19 71 LEU B N 1
ATOM 1341 C CA . LEU B 1 71 ? 12.273 12.336 -1.572 1 98.19 71 LEU B CA 1
ATOM 1342 C C . LEU B 1 71 ? 13.195 13.516 -1.854 1 98.19 71 LEU B C 1
ATOM 1344 O O . LEU B 1 71 ? 14.328 13.562 -1.363 1 98.19 71 LEU B O 1
ATOM 1348 N N . PRO B 1 72 ? 12.672 14.516 -2.623 1 96.44 72 PRO B N 1
ATOM 1349 C CA . PRO B 1 72 ? 13.453 15.742 -2.789 1 96.44 72 PRO B CA 1
ATOM 1350 C C . PRO B 1 72 ? 13.633 16.516 -1.48 1 96.44 72 PRO B C 1
ATOM 1352 O O . PRO B 1 72 ? 12.727 16.531 -0.645 1 96.44 72 PRO B O 1
ATOM 1355 N N . GLU B 1 73 ? 14.672 17.188 -1.336 1 90.88 73 GLU B N 1
ATOM 1356 C CA . GLU B 1 73 ? 15 17.891 -0.106 1 90.88 73 GLU B CA 1
ATOM 1357 C C . GLU B 1 73 ? 14.086 19.109 0.088 1 90.88 73 GLU B C 1
ATOM 1359 O O . GLU B 1 73 ? 13.867 19.547 1.217 1 90.88 73 GLU B O 1
ATOM 1364 N N . GLN B 1 74 ? 13.516 19.562 -0.938 1 90.5 74 GLN B N 1
ATOM 1365 C CA . GLN B 1 74 ? 12.75 20.797 -0.867 1 90.5 74 GLN B CA 1
ATOM 1366 C C . GLN B 1 74 ? 11.289 20.531 -0.507 1 90.5 74 GLN B C 1
ATOM 1368 O O . GLN B 1 74 ? 10.516 21.469 -0.296 1 90.5 74 GLN B O 1
ATOM 1373 N N . LEU B 1 75 ? 10.977 19.297 -0.43 1 92.5 75 LEU B N 1
ATOM 1374 C CA . LEU B 1 75 ? 9.609 18.953 -0.05 1 92.5 75 LEU B CA 1
ATOM 1375 C C . LEU B 1 75 ? 9.328 19.375 1.388 1 92.5 75 LEU B C 1
ATOM 1377 O O . LEU B 1 75 ? 10.117 19.094 2.289 1 92.5 75 LEU B O 1
ATOM 1381 N N . SER B 1 76 ? 8.273 20.188 1.592 1 91.62 76 SER B N 1
ATOM 1382 C CA . SER B 1 76 ? 7.992 20.688 2.934 1 91.62 76 SER B CA 1
ATOM 1383 C C . SER B 1 76 ? 6.492 20.859 3.156 1 91.62 76 SER B C 1
ATOM 1385 O O . SER B 1 76 ? 5.695 20.625 2.246 1 91.62 76 SER B O 1
ATOM 1387 N N . GLY B 1 77 ? 6.102 21.031 4.453 1 94.12 77 GLY B N 1
ATOM 1388 C CA . GLY B 1 77 ? 4.723 21.344 4.793 1 94.12 77 GLY B CA 1
ATOM 1389 C C . GLY B 1 77 ? 3.783 20.156 4.621 1 94.12 77 GLY B C 1
ATOM 1390 O O . GLY B 1 77 ? 4.105 19.047 5.027 1 94.12 77 GLY B O 1
ATOM 1391 N N . GLU B 1 78 ? 2.686 20.5 4.059 1 95.06 78 GLU B N 1
ATOM 1392 C CA . GLU B 1 78 ? 1.62 19.5 3.941 1 95.06 78 GLU B CA 1
ATOM 1393 C C . GLU B 1 78 ? 2.018 18.375 2.992 1 95.06 78 GLU B C 1
ATOM 1395 O O . GLU B 1 78 ? 1.675 17.219 3.223 1 95.06 78 GLU B O 1
ATOM 1400 N N . ARG B 1 79 ? 2.758 18.781 1.995 1 96.75 79 ARG B N 1
ATOM 1401 C CA . ARG B 1 79 ? 3.186 17.781 1.026 1 96.75 79 ARG B CA 1
ATOM 1402 C C . ARG B 1 79 ? 4.133 16.781 1.666 1 96.75 79 ARG B C 1
ATOM 1404 O O . ARG B 1 79 ? 4.023 15.57 1.421 1 96.75 79 ARG B O 1
ATOM 1411 N N . LEU B 1 80 ? 5.062 17.266 2.461 1 96.56 80 LEU B N 1
ATOM 1412 C CA . LEU B 1 80 ? 5.984 16.375 3.166 1 96.56 80 LEU B CA 1
ATOM 1413 C C . LEU B 1 80 ? 5.242 15.5 4.168 1 96.56 80 LEU B C 1
ATOM 1415 O O . LEU B 1 80 ? 5.52 14.305 4.281 1 96.56 80 LEU B O 1
ATOM 1419 N N . ASN B 1 81 ? 4.281 16.094 4.852 1 96.81 81 ASN B N 1
ATOM 1420 C CA . ASN B 1 81 ? 3.498 15.336 5.824 1 96.81 81 ASN B CA 1
ATOM 1421 C C . ASN B 1 81 ? 2.738 14.188 5.164 1 96.81 81 ASN B C 1
ATOM 1423 O O . ASN B 1 81 ? 2.689 13.078 5.699 1 96.81 81 ASN B O 1
ATOM 1427 N N . LYS B 1 82 ? 2.18 14.445 4.039 1 98.06 82 LYS B N 1
ATOM 1428 C CA . LYS B 1 82 ? 1.465 13.422 3.281 1 98.06 82 LYS B CA 1
ATOM 1429 C C . LYS B 1 82 ? 2.412 12.32 2.818 1 98.06 82 LYS B C 1
ATOM 1431 O O . LYS B 1 82 ? 2.107 11.133 2.959 1 98.06 82 LYS B O 1
ATOM 1436 N N . ALA B 1 83 ? 3.549 12.742 2.32 1 98.56 83 ALA B N 1
ATOM 1437 C CA . ALA B 1 83 ? 4.535 11.773 1.852 1 98.56 83 ALA B CA 1
ATOM 1438 C C . ALA B 1 83 ? 5.016 10.883 2.994 1 98.56 83 ALA B C 1
ATOM 1440 O O . ALA B 1 83 ? 5.172 9.672 2.822 1 98.56 83 ALA B O 1
ATOM 1441 N N . GLN B 1 84 ? 5.215 11.492 4.145 1 98.44 84 GLN B N 1
ATOM 1442 C CA . GLN B 1 84 ? 5.66 10.742 5.312 1 98.44 84 GLN B CA 1
ATOM 1443 C C . GLN B 1 84 ? 4.598 9.734 5.754 1 98.44 84 GLN B C 1
ATOM 1445 O O . GLN B 1 84 ? 4.922 8.602 6.102 1 98.44 84 GLN B O 1
ATOM 1450 N N . THR B 1 85 ? 3.367 10.148 5.699 1 98.81 85 THR B N 1
ATOM 1451 C CA . THR B 1 85 ? 2.273 9.25 6.051 1 98.81 85 THR B CA 1
ATOM 1452 C C . THR B 1 85 ? 2.217 8.062 5.094 1 98.81 85 THR B C 1
ATOM 1454 O O . THR B 1 85 ? 2.09 6.914 5.523 1 98.81 85 THR B O 1
ATOM 1457 N N . LEU B 1 86 ? 2.361 8.328 3.842 1 98.88 86 LEU B N 1
ATOM 1458 C CA . LEU B 1 86 ? 2.314 7.285 2.822 1 98.88 86 LEU B CA 1
ATOM 1459 C C . LEU B 1 86 ? 3.49 6.32 2.971 1 98.88 86 LEU B C 1
ATOM 1461 O O . LEU B 1 86 ? 3.312 5.105 2.9 1 98.88 86 LEU B O 1
ATOM 1465 N N . LEU B 1 87 ? 4.676 6.871 3.232 1 98.88 87 LEU B N 1
ATOM 1466 C CA . LEU B 1 87 ? 5.863 6.039 3.375 1 98.88 87 LEU B CA 1
ATOM 1467 C C . LEU B 1 87 ? 5.789 5.199 4.645 1 98.88 87 LEU B C 1
ATOM 1469 O O . LEU B 1 87 ? 6.148 4.02 4.637 1 98.88 87 LEU B O 1
ATOM 1473 N N . GLU B 1 88 ? 5.348 5.773 5.699 1 98.75 88 GLU B N 1
ATOM 1474 C CA . GLU B 1 88 ? 5.184 5.012 6.934 1 98.75 88 GLU B CA 1
ATOM 1475 C C . GLU B 1 88 ? 4.156 3.896 6.758 1 98.75 88 GLU B C 1
ATOM 1477 O O . GLU B 1 88 ? 4.371 2.773 7.219 1 98.75 88 GLU B O 1
ATOM 1482 N N . GLY B 1 89 ? 3.066 4.227 6.102 1 98.81 89 GLY B N 1
ATOM 1483 C CA . GLY B 1 89 ? 2.08 3.203 5.793 1 98.81 89 GLY B CA 1
ATOM 1484 C C . GLY B 1 89 ? 2.631 2.086 4.93 1 98.81 89 GLY B C 1
ATOM 1485 O O . GLY B 1 89 ? 2.297 0.916 5.129 1 98.81 89 GLY B O 1
ATOM 1486 N N . MET B 1 90 ? 3.455 2.453 4.008 1 98.88 90 MET B N 1
ATOM 1487 C CA . MET B 1 90 ? 4.113 1.466 3.158 1 98.88 90 MET B CA 1
ATOM 1488 C C . MET B 1 90 ? 4.914 0.475 3.996 1 98.88 90 MET B C 1
ATOM 1490 O O . MET B 1 90 ? 4.816 -0.737 3.793 1 98.88 90 MET B O 1
ATOM 1494 N N . PHE B 1 91 ? 5.648 0.973 4.922 1 98.81 91 PHE B N 1
ATOM 1495 C CA . PHE B 1 91 ? 6.5 0.094 5.715 1 98.81 91 PHE B CA 1
ATOM 1496 C C . PHE B 1 91 ? 5.66 -0.77 6.652 1 98.81 91 PHE B C 1
ATOM 1498 O O . PHE B 1 91 ? 5.996 -1.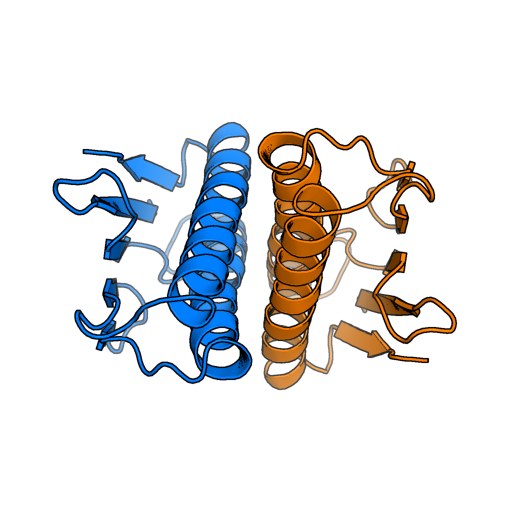93 6.902 1 98.81 91 PHE B O 1
ATOM 1505 N N . VAL B 1 92 ? 4.586 -0.236 7.191 1 98.62 92 VAL B N 1
ATOM 1506 C CA . VAL B 1 92 ? 3.684 -1.081 7.965 1 98.62 92 VAL B CA 1
ATOM 1507 C C . VAL B 1 92 ? 3.191 -2.24 7.098 1 98.62 92 VAL B C 1
ATOM 1509 O O . VAL B 1 92 ? 3.174 -3.391 7.543 1 98.62 92 VAL B O 1
ATOM 1512 N N . SER B 1 93 ? 2.799 -1.954 5.832 1 98.75 93 SER B N 1
ATOM 1513 C CA . SER B 1 93 ? 2.322 -2.975 4.902 1 98.75 93 SER B CA 1
ATOM 1514 C C . SER B 1 93 ? 3.402 -4.012 4.617 1 98.75 93 SER B C 1
ATOM 1516 O O . SER B 1 93 ? 3.141 -5.215 4.656 1 98.75 93 SER B O 1
ATOM 1518 N N . LEU B 1 94 ? 4.648 -3.533 4.336 1 98.75 94 LEU B N 1
ATOM 1519 C CA . LEU B 1 94 ? 5.75 -4.438 4.02 1 98.75 94 LEU B CA 1
ATOM 1520 C C . LEU B 1 94 ? 6.121 -5.281 5.23 1 98.75 94 LEU B C 1
ATOM 1522 O O . LEU B 1 94 ? 6.461 -6.461 5.09 1 98.75 94 LEU B O 1
ATOM 1526 N N . GLU B 1 95 ? 6.082 -4.691 6.383 1 98.56 95 GLU B N 1
ATOM 1527 C CA . GLU B 1 95 ? 6.371 -5.43 7.605 1 98.56 95 GLU B CA 1
ATOM 1528 C C . GLU B 1 95 ? 5.32 -6.504 7.863 1 98.56 95 GLU B C 1
ATOM 1530 O O . GLU B 1 95 ? 5.633 -7.566 8.406 1 98.56 95 GLU B O 1
ATOM 1535 N N . THR B 1 96 ? 4.07 -6.203 7.535 1 97.81 96 THR B N 1
ATOM 1536 C CA . THR B 1 96 ? 3.018 -7.211 7.625 1 97.81 96 THR B CA 1
ATOM 1537 C C . THR B 1 96 ? 3.32 -8.391 6.711 1 97.81 96 THR B C 1
ATOM 1539 O O . THR B 1 96 ? 3.168 -9.547 7.113 1 97.81 96 THR B O 1
ATOM 1542 N N . ILE B 1 97 ? 3.744 -8.133 5.496 1 97.5 97 ILE B N 1
ATOM 1543 C CA . ILE B 1 97 ? 4.145 -9.18 4.566 1 97.5 97 ILE B CA 1
ATOM 1544 C C . ILE B 1 97 ? 5.309 -9.977 5.16 1 97.5 97 ILE B C 1
ATOM 1546 O O . ILE B 1 97 ? 5.316 -11.211 5.105 1 97.5 97 ILE B O 1
ATOM 1550 N N . GLU B 1 98 ? 6.262 -9.281 5.719 1 98.19 98 GLU B N 1
ATOM 1551 C CA . GLU B 1 98 ? 7.426 -9.945 6.301 1 98.19 98 GLU B CA 1
ATOM 1552 C C . GLU B 1 98 ? 7.023 -10.875 7.441 1 98.19 98 GLU B C 1
ATOM 1554 O O . GLU B 1 98 ? 7.59 -11.953 7.598 1 98.19 98 GLU B O 1
ATOM 1559 N N . ARG B 1 99 ? 6.129 -10.391 8.242 1 97.44 99 ARG B N 1
ATOM 1560 C CA . ARG B 1 99 ? 5.656 -11.203 9.367 1 97.44 99 ARG B CA 1
ATOM 1561 C C . ARG B 1 99 ? 5.113 -12.539 8.875 1 97.44 99 ARG B C 1
ATOM 1563 O O . ARG B 1 99 ? 5.375 -13.578 9.492 1 97.44 99 ARG B O 1
ATOM 1570 N N . ASP B 1 100 ? 4.48 -12.602 7.754 1 94.75 100 ASP B N 1
ATOM 1571 C CA . ASP B 1 100 ? 3.812 -13.797 7.258 1 94.75 100 ASP B CA 1
ATOM 1572 C C . ASP B 1 100 ? 4.727 -14.594 6.328 1 94.75 100 ASP B C 1
ATOM 1574 O O . ASP B 1 100 ? 4.578 -15.812 6.195 1 94.75 100 ASP B O 1
ATOM 1578 N N . TYR B 1 101 ? 5.691 -13.883 5.75 1 95.25 101 TYR B N 1
ATOM 1579 C CA . TYR B 1 101 ? 6.52 -14.5 4.723 1 95.25 101 TYR B CA 1
ATOM 1580 C C . TYR B 1 101 ? 7.984 -14.117 4.898 1 95.25 101 TYR B C 1
ATOM 1582 O O . TYR B 1 101 ? 8.664 -13.766 3.928 1 95.25 101 TYR B O 1
ATOM 1590 N N . GLY B 1 102 ? 8.484 -14.203 6.016 1 95.56 102 GLY B N 1
ATOM 1591 C CA . GLY B 1 102 ? 9.828 -13.773 6.363 1 95.56 102 GLY B CA 1
ATOM 1592 C C . GLY B 1 102 ? 10.906 -14.547 5.625 1 95.56 102 GLY B C 1
ATOM 1593 O O . GLY B 1 102 ? 12.055 -14.094 5.547 1 95.56 102 GLY B O 1
ATOM 1594 N N . GLN B 1 103 ? 10.57 -15.688 5.066 1 94.56 103 GLN B N 1
ATOM 1595 C CA . GLN B 1 103 ? 11.547 -16.469 4.316 1 94.56 103 GLN B CA 1
ATOM 1596 C C . GLN B 1 103 ? 11.805 -15.859 2.939 1 94.56 103 GLN B C 1
ATOM 1598 O O . GLN B 1 103 ? 12.766 -16.234 2.262 1 94.56 103 GLN B O 1
ATOM 1603 N N . TYR B 1 104 ? 10.969 -14.914 2.502 1 94.62 104 TYR B N 1
ATOM 1604 C CA . TYR B 1 104 ? 11.078 -14.398 1.144 1 94.62 104 TYR B CA 1
ATOM 1605 C C . TYR B 1 104 ? 11.391 -12.906 1.153 1 94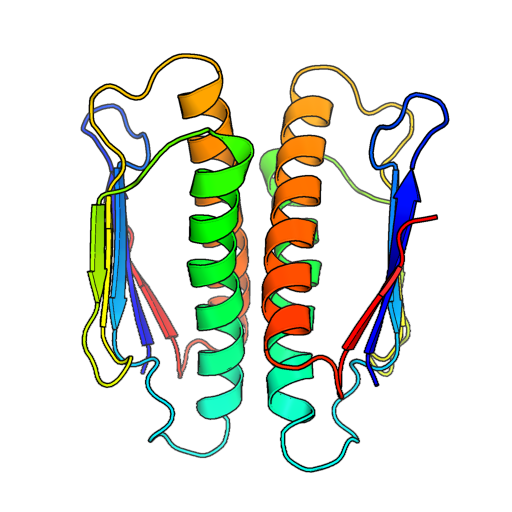.62 104 TYR B C 1
ATOM 1607 O O . TYR B 1 104 ? 11.758 -12.336 0.123 1 94.62 104 TYR B O 1
ATOM 1615 N N . ILE B 1 105 ? 11.273 -12.203 2.299 1 96.38 105 ILE B N 1
ATOM 1616 C CA . ILE B 1 105 ? 11.453 -10.758 2.336 1 96.38 105 ILE B CA 1
ATOM 1617 C C . ILE B 1 105 ? 12.047 -10.344 3.682 1 96.38 105 ILE B C 1
ATOM 1619 O O . ILE B 1 105 ? 11.672 -10.883 4.727 1 96.38 105 ILE B O 1
ATOM 1623 N N . ASN B 1 106 ? 12.93 -9.422 3.629 1 97.56 106 ASN B N 1
ATOM 1624 C CA . ASN B 1 106 ? 13.562 -8.836 4.805 1 97.56 106 ASN B CA 1
ATOM 1625 C C . ASN B 1 106 ? 13.555 -7.309 4.746 1 97.56 106 ASN B C 1
ATOM 1627 O O . ASN B 1 106 ? 13.938 -6.723 3.732 1 97.56 106 ASN B O 1
ATOM 1631 N N . ILE B 1 107 ? 13.078 -6.676 5.762 1 98.44 107 ILE B N 1
ATOM 1632 C CA . ILE B 1 107 ? 13.047 -5.223 5.867 1 98.44 107 ILE B CA 1
ATOM 1633 C C . ILE B 1 107 ? 14.086 -4.754 6.883 1 98.44 107 ILE B C 1
ATOM 1635 O O . ILE B 1 107 ? 14.07 -5.184 8.039 1 98.44 107 ILE B O 1
ATOM 1639 N N . SER B 1 108 ? 14.938 -3.865 6.449 1 97.31 108 SER B N 1
ATOM 1640 C CA . SER B 1 108 ? 15.984 -3.322 7.309 1 97.31 108 SER B CA 1
ATOM 1641 C C . SER B 1 108 ? 15.758 -1.841 7.59 1 97.31 108 SER B C 1
ATOM 1643 O O . SER B 1 108 ? 15.57 -1.049 6.664 1 97.31 108 SER B O 1
ATOM 1645 N N . LYS B 1 109 ? 15.828 -1.496 8.891 1 90.88 109 LYS B N 1
ATOM 1646 C CA . LYS B 1 109 ? 15.727 -0.118 9.367 1 90.88 109 LYS B CA 1
ATOM 1647 C C . LYS B 1 109 ? 17.016 0.33 10.039 1 90.88 109 LYS B C 1
ATOM 1649 O O . LYS B 1 109 ? 17.297 -0.052 11.18 1 90.88 109 LYS B O 1
ATOM 1654 N N . PRO B 1 110 ? 17.828 1.044 9.273 1 78.31 110 PRO B N 1
ATOM 1655 C CA . PRO B 1 110 ? 19.125 1.395 9.852 1 78.31 110 PRO B CA 1
ATOM 1656 C C . PRO B 1 110 ? 19 2.354 11.039 1 78.31 110 PRO B C 1
ATOM 1658 O O . PRO B 1 110 ? 18.031 3.105 11.125 1 78.31 110 PRO B O 1
#

InterPro domains:
  IPR007422 Cysteine protease Prp [PF04327] (1-106)
  IPR007422 Cysteine protease Prp [PTHR39178] (1-108)
  IPR007422 Cysteine protease Prp [cd16332] (1-107)
  IPR036764 Cysteine protease Prp superfamily [G3DSA:3.30.70.1490] (1-109)
  IPR036764 Cysteine protease Prp superfamily [SSF118010] (1-108)